Protein AF-A0A4R3L3I0-F1 (afdb_monomer_lite)

Secondary structure (DSSP, 8-state):
-EEEEESSSS-EEEEEEEEEETTEEEEEEEEEEEEEE--SS--SS---GGGG-SEEEEETTEEEEEEEETTGGGS-HHHHHHHHHHHHHPPPEE-SS--GGGHHHHHHHHHHHT-TTEEEEEETTTEEEEEEE-SS-EEEEESSSSEEEES-HHHHHHHHHHHHHHHHTT---GGGEEEEEEEETTEEEEEEEE--

pLDDT: mean 76.93, std 16.71, range [38.5, 97.12]

Radius of gyration: 16.79 Å; chains: 1; bounding box: 46×33×50 Å

Sequence (196 aa):
MAPFLVGGVANSMFVCQMRKEGTQLVGQKIISGSYILMNETPDYESYGFELAADVKEMSGFKAVAWASSQWLKNEPQVQRKKFLDSLIRQTPEKSVFELGEKQEAFQAYLFSQQKEGLTTAFRADERYFIGYSDENEFALLSYSKPLVIANGERATSILQTWYKEWLDSGKVGVESMIPLIQQNGETGVVRLTISK

Structure (mmCIF, N/CA/C/O backbone):
data_AF-A0A4R3L3I0-F1
#
_entry.id   AF-A0A4R3L3I0-F1
#
loop_
_atom_site.group_PDB
_atom_site.id
_atom_site.type_symbol
_atom_site.label_atom_id
_atom_site.label_alt_id
_atom_site.label_comp_id
_atom_site.label_asym_id
_atom_site.label_entity_id
_atom_site.label_seq_id
_atom_site.pdbx_PDB_ins_code
_atom_site.Cartn_x
_atom_site.Cartn_y
_atom_site.Cartn_z
_atom_site.occupancy
_atom_site.B_iso_or_equiv
_atom_site.auth_seq_id
_atom_site.auth_comp_id
_atom_site.auth_asym_id
_atom_site.auth_atom_id
_atom_site.pdbx_PDB_model_num
ATOM 1 N N . MET A 1 1 ? -1.152 9.096 23.974 1.00 47.25 1 MET A N 1
ATOM 2 C CA . MET A 1 1 ? -1.008 8.815 22.532 1.00 47.25 1 MET A CA 1
ATOM 3 C C . MET A 1 1 ? 0.134 7.839 22.413 1.00 47.25 1 MET A C 1
ATOM 5 O O . MET A 1 1 ? 1.158 8.083 23.036 1.00 47.25 1 MET A O 1
ATOM 9 N N . ALA A 1 2 ? -0.066 6.727 21.725 1.00 44.28 2 ALA A N 1
ATOM 10 C CA . ALA A 1 2 ? 0.977 5.736 21.503 1.00 44.28 2 ALA A CA 1
ATOM 11 C C . ALA A 1 2 ? 0.877 5.278 20.044 1.00 44.28 2 ALA A C 1
ATOM 13 O O . ALA A 1 2 ? -0.236 5.272 19.504 1.00 44.28 2 ALA A O 1
ATOM 14 N N . PRO A 1 3 ? 2.003 4.988 19.384 1.00 47.09 3 PRO A N 1
ATOM 15 C CA . PRO A 1 3 ? 1.975 4.493 18.024 1.00 47.09 3 PRO A CA 1
ATOM 16 C C . PRO A 1 3 ? 1.742 2.973 18.058 1.00 47.09 3 PRO A C 1
ATOM 18 O O . PRO A 1 3 ? 2.263 2.285 18.937 1.00 47.09 3 PRO A O 1
ATOM 21 N N . PHE A 1 4 ? 0.958 2.443 17.118 1.00 49.25 4 PHE A N 1
ATOM 22 C CA . PHE A 1 4 ? 0.689 1.003 17.028 1.00 49.25 4 PHE A CA 1
ATOM 23 C C . PHE A 1 4 ? 0.806 0.496 15.600 1.00 49.25 4 PHE A C 1
ATOM 25 O O . PHE A 1 4 ? 0.462 1.211 14.660 1.00 49.25 4 PHE A O 1
ATOM 32 N N . LEU A 1 5 ? 1.246 -0.754 15.464 1.00 51.53 5 LEU A N 1
ATOM 33 C CA . LEU A 1 5 ? 1.296 -1.467 14.197 1.00 51.53 5 LEU A CA 1
ATOM 34 C C . LEU A 1 5 ? -0.112 -1.646 13.626 1.00 51.53 5 LEU A C 1
ATOM 36 O O . LEU A 1 5 ? -0.960 -2.256 14.275 1.00 51.53 5 LEU A O 1
ATOM 40 N N . VAL A 1 6 ? -0.340 -1.168 12.403 1.00 51.06 6 VAL A N 1
ATOM 41 C CA . VAL A 1 6 ? -1.581 -1.401 11.666 1.00 51.06 6 VAL A CA 1
ATOM 42 C C . VAL A 1 6 ? -1.275 -2.217 10.413 1.00 51.06 6 VAL A C 1
ATOM 44 O O . VAL A 1 6 ? -0.832 -1.692 9.396 1.00 51.06 6 VAL A O 1
ATOM 47 N N . GLY A 1 7 ? -1.582 -3.512 10.479 1.00 48.56 7 GLY A N 1
ATOM 48 C CA . GLY A 1 7 ? -1.548 -4.411 9.323 1.00 48.56 7 GLY A CA 1
ATOM 49 C C . GLY A 1 7 ? -0.199 -5.092 9.071 1.00 48.56 7 GLY A C 1
ATOM 50 O O . GLY A 1 7 ? 0.859 -4.612 9.459 1.00 48.56 7 GLY A O 1
ATOM 51 N N . GLY A 1 8 ? -0.265 -6.260 8.423 1.00 47.25 8 GLY A N 1
ATOM 52 C CA . GLY A 1 8 ? 0.872 -7.164 8.202 1.00 47.25 8 GLY A CA 1
ATOM 53 C C . GLY A 1 8 ? 1.749 -6.848 6.984 1.00 47.25 8 GLY A C 1
ATOM 54 O O . GLY A 1 8 ? 2.623 -7.647 6.652 1.00 47.25 8 GLY A O 1
ATOM 55 N N . VAL A 1 9 ? 1.537 -5.717 6.310 1.00 47.09 9 VAL A N 1
ATOM 56 C CA . VAL A 1 9 ? 2.308 -5.282 5.135 1.00 47.09 9 VAL A CA 1
ATOM 57 C C . VAL A 1 9 ? 3.067 -4.021 5.513 1.00 47.09 9 VAL A C 1
ATOM 59 O O . VAL A 1 9 ? 2.403 -3.074 5.921 1.00 47.09 9 VAL A O 1
ATOM 62 N N . ALA A 1 10 ? 4.410 -4.045 5.433 1.00 46.78 10 ALA A N 1
ATOM 63 C CA . ALA A 1 10 ? 5.322 -3.143 6.154 1.00 46.78 10 ALA A CA 1
ATOM 64 C C . ALA A 1 10 ? 4.622 -2.082 6.996 1.00 46.78 10 ALA A C 1
ATOM 66 O O . ALA A 1 10 ? 4.337 -0.975 6.533 1.00 46.78 10 ALA A O 1
ATOM 67 N N . ASN A 1 11 ? 4.393 -2.466 8.253 1.00 51.91 11 ASN A N 1
ATOM 68 C CA . ASN A 1 11 ? 4.817 -1.666 9.383 1.00 51.91 11 ASN A CA 1
ATOM 69 C C . ASN A 1 11 ? 4.388 -0.206 9.269 1.00 51.91 11 ASN A C 1
ATOM 71 O O . ASN A 1 11 ? 5.177 0.696 9.468 1.00 51.91 11 ASN A O 1
ATOM 75 N N . SER A 1 12 ? 3.132 0.036 8.897 1.00 52.03 12 SER A N 1
ATOM 76 C CA . SER A 1 12 ? 2.542 1.369 8.899 1.00 52.03 12 SER A CA 1
ATOM 77 C C . SER A 1 12 ? 1.957 1.590 10.283 1.00 52.03 12 SER A C 1
ATOM 79 O O . SER A 1 12 ? 0.966 0.964 10.657 1.00 52.03 12 SER A O 1
ATOM 81 N N . MET A 1 13 ? 2.615 2.421 11.089 1.00 54.38 13 MET A N 1
ATOM 82 C CA . MET A 1 13 ? 2.130 2.777 12.413 1.00 54.38 13 MET A CA 1
ATOM 83 C C . MET A 1 13 ? 1.285 4.036 12.332 1.00 54.38 13 MET A C 1
ATOM 85 O O . MET A 1 13 ? 1.695 5.042 11.760 1.00 54.38 13 MET A O 1
ATOM 89 N N . PHE A 1 14 ? 0.107 3.972 12.936 1.00 61.69 14 PHE A N 1
ATOM 90 C CA . PHE A 1 14 ? -0.756 5.127 13.135 1.00 61.69 14 PHE A CA 1
ATOM 91 C C . PHE A 1 14 ? -0.640 5.571 14.590 1.00 61.69 14 PHE A C 1
ATOM 93 O O . PHE A 1 14 ? -0.592 4.731 15.497 1.00 61.69 14 PHE A O 1
ATOM 100 N N . VAL A 1 15 ? -0.648 6.881 14.845 1.00 62.56 15 VAL A N 1
ATOM 101 C CA . VAL A 1 15 ? -0.863 7.372 16.210 1.00 62.56 15 VAL A CA 1
ATOM 102 C C . VAL A 1 15 ? -2.358 7.402 16.479 1.00 62.56 15 VAL A C 1
ATOM 104 O O . VAL A 1 15 ? -3.125 8.104 15.816 1.00 62.56 15 VAL A O 1
ATOM 107 N N . CYS A 1 16 ? -2.776 6.663 17.502 1.00 62.94 16 CYS A N 1
ATOM 108 C CA . CYS A 1 16 ? -4.153 6.681 17.958 1.00 62.94 16 CYS A CA 1
ATOM 109 C C . CYS A 1 16 ? -4.314 7.301 19.346 1.00 62.94 16 CYS A C 1
ATOM 111 O O . CYS A 1 16 ? -3.436 7.264 20.221 1.00 62.94 16 CYS A O 1
ATOM 113 N N . GLN A 1 17 ? -5.498 7.869 19.553 1.00 66.81 17 GLN A N 1
ATOM 114 C CA . GLN A 1 17 ? -6.004 8.217 20.866 1.00 66.81 17 GLN A CA 1
ATOM 115 C C . GLN A 1 17 ? -6.821 7.041 21.401 1.00 66.81 17 GLN A C 1
ATOM 117 O O . GLN A 1 17 ? -7.757 6.578 20.751 1.00 66.81 17 GLN A O 1
ATOM 122 N N . MET A 1 18 ? -6.464 6.591 22.602 1.00 75.44 18 MET A N 1
ATOM 123 C CA . MET A 1 18 ? -7.179 5.560 23.350 1.00 75.44 18 MET A CA 1
ATOM 124 C C . MET A 1 18 ? -7.786 6.195 24.602 1.00 75.44 18 MET A C 1
ATOM 126 O O . MET A 1 18 ? -7.174 7.087 25.200 1.00 75.44 18 MET A O 1
ATOM 130 N N . ARG A 1 19 ? -8.956 5.715 25.020 1.00 79.50 19 ARG A N 1
ATOM 131 C CA . ARG A 1 19 ? -9.614 6.072 26.279 1.00 79.50 19 ARG A CA 1
ATOM 132 C C . ARG A 1 19 ? -9.633 4.854 27.198 1.00 79.50 19 ARG A C 1
ATOM 134 O O . ARG A 1 19 ? -9.907 3.745 26.753 1.00 79.50 19 ARG A O 1
ATOM 141 N N . LYS A 1 20 ? -9.342 5.055 28.483 1.00 79.81 20 LYS A N 1
ATOM 142 C CA . LYS A 1 20 ? -9.508 4.013 29.502 1.00 79.81 20 LYS A CA 1
ATOM 143 C C . LYS A 1 20 ? -10.946 4.038 30.017 1.00 79.81 20 LYS A C 1
ATOM 145 O O . LYS A 1 20 ? -11.391 5.067 30.520 1.00 79.81 20 LYS A O 1
ATOM 150 N N . GLU A 1 21 ? -11.642 2.914 29.910 1.00 83.38 21 GLU A N 1
ATOM 151 C CA . GLU A 1 21 ? -12.995 2.701 30.426 1.00 83.38 21 GLU A CA 1
ATOM 152 C C . GLU A 1 21 ? -12.955 1.541 31.422 1.00 83.38 21 GLU A C 1
ATOM 154 O O . GLU A 1 21 ? -12.843 0.372 31.056 1.00 83.38 21 GLU A O 1
ATOM 159 N N . GLY A 1 22 ? -12.950 1.874 32.716 1.00 84.31 22 GLY A N 1
ATOM 160 C CA . GLY A 1 22 ? -12.723 0.890 33.774 1.00 84.31 22 GLY A CA 1
ATOM 161 C C . GLY A 1 22 ? -11.351 0.218 33.637 1.00 84.31 22 GLY A C 1
ATOM 162 O O . GLY A 1 22 ? -10.312 0.877 33.733 1.00 84.31 22 GLY A O 1
ATOM 163 N N . THR A 1 23 ? -11.346 -1.099 33.428 1.00 77.38 23 THR A N 1
ATOM 164 C CA . THR A 1 23 ? -10.134 -1.909 33.213 1.00 77.38 23 THR A CA 1
ATOM 165 C C . THR A 1 23 ? -9.759 -2.071 31.739 1.00 77.38 23 THR A C 1
ATOM 167 O O . THR A 1 23 ? -8.702 -2.626 31.449 1.00 77.38 23 THR A O 1
ATOM 170 N N . GLN A 1 24 ? -10.581 -1.579 30.809 1.00 73.88 24 GLN A N 1
ATOM 171 C CA . GLN A 1 24 ? -10.380 -1.752 29.372 1.00 73.88 24 GLN A CA 1
ATOM 172 C C . GLN A 1 24 ? -9.820 -0.483 28.721 1.00 73.88 24 GLN A C 1
ATOM 174 O O . GLN A 1 24 ? -10.081 0.641 29.158 1.00 73.88 24 GLN A O 1
ATOM 179 N N . LEU A 1 25 ? -9.039 -0.666 27.657 1.00 70.25 25 LEU A N 1
ATOM 180 C CA . LEU A 1 25 ? -8.647 0.403 26.742 1.00 70.25 25 LEU A CA 1
ATOM 181 C C . LEU A 1 25 ? -9.525 0.316 25.494 1.00 70.25 25 LEU A C 1
ATOM 183 O O . LEU A 1 25 ? -9.611 -0.737 24.869 1.00 70.25 25 LEU A O 1
ATOM 187 N N . VAL A 1 26 ? -10.144 1.431 25.125 1.00 76.56 26 VAL A N 1
ATOM 188 C CA . VAL A 1 26 ? -11.017 1.553 23.955 1.00 76.56 26 VAL A CA 1
ATOM 189 C C . VAL A 1 26 ? -10.394 2.561 22.995 1.00 76.56 26 VAL A C 1
ATOM 191 O O . VAL A 1 26 ? -9.906 3.613 23.419 1.00 76.56 26 VAL A O 1
ATOM 194 N N . GLY A 1 27 ? -10.367 2.247 21.702 1.00 70.56 27 GLY A N 1
ATOM 195 C CA . GLY A 1 27 ? -9.895 3.191 20.696 1.00 70.56 27 GLY A CA 1
ATOM 196 C C . GLY A 1 27 ? -10.896 4.315 20.470 1.00 70.56 27 GLY A C 1
ATOM 197 O O . GLY A 1 27 ? -12.093 4.074 20.357 1.00 70.56 27 GLY A O 1
ATOM 198 N N . GLN A 1 28 ? -10.400 5.550 20.418 1.00 74.06 28 GLN A N 1
ATOM 199 C CA . GLN A 1 28 ? -11.235 6.739 20.261 1.00 74.06 28 GLN A CA 1
ATOM 200 C C . GLN A 1 28 ? -11.134 7.320 18.851 1.00 74.06 28 GLN A C 1
ATOM 202 O O . GLN A 1 28 ? -12.155 7.585 18.229 1.00 74.06 28 GLN A O 1
ATOM 207 N N . LYS A 1 29 ? -9.912 7.557 18.362 1.00 68.88 29 LYS A N 1
ATOM 208 C CA . LYS A 1 29 ? -9.674 8.090 17.013 1.00 68.88 29 LYS A CA 1
ATOM 209 C C . LYS A 1 29 ? -8.239 7.866 16.557 1.00 68.88 29 LYS A C 1
ATOM 211 O O . LYS A 1 29 ? -7.338 7.688 17.383 1.00 68.88 29 LYS A O 1
ATOM 216 N N . ILE A 1 30 ? -8.031 7.966 15.252 1.00 66.50 30 ILE A N 1
ATOM 217 C CA . ILE A 1 30 ? -6.718 8.100 14.621 1.00 66.50 30 ILE A CA 1
ATOM 218 C C . ILE A 1 30 ? -6.362 9.588 14.495 1.00 66.50 30 ILE A C 1
ATOM 220 O O . ILE A 1 30 ? -7.239 10.429 14.290 1.00 66.50 30 ILE A O 1
ATOM 224 N N . ILE A 1 31 ? -5.081 9.933 14.629 1.00 61.28 31 ILE A N 1
ATOM 225 C CA . ILE A 1 31 ? -4.583 11.279 14.322 1.00 61.28 31 ILE A CA 1
ATOM 226 C C . ILE A 1 31 ? -4.149 11.320 12.845 1.00 61.28 31 ILE A C 1
ATOM 228 O O . ILE A 1 31 ? -3.284 10.552 12.430 1.00 61.28 31 ILE A O 1
ATOM 232 N N . SER A 1 32 ? -4.734 12.209 12.038 1.00 53.91 32 SER A N 1
ATOM 233 C CA . SER A 1 32 ? -4.339 12.383 10.625 1.00 53.91 32 SER A CA 1
ATOM 234 C C . SER A 1 32 ? -2.866 12.779 10.493 1.00 53.91 32 SER A C 1
ATOM 236 O O . SER A 1 32 ? -2.317 13.425 11.388 1.00 53.91 32 SER A O 1
ATOM 238 N N . GLY A 1 33 ? -2.213 12.385 9.398 1.00 49.28 33 GLY A N 1
ATOM 239 C CA . GLY A 1 33 ? -0.798 12.687 9.155 1.00 49.28 33 GLY A CA 1
ATOM 240 C C . GLY A 1 33 ? 0.203 11.999 10.096 1.00 49.28 33 GLY A C 1
ATOM 241 O O . GLY A 1 33 ? 1.403 12.213 9.961 1.00 49.28 33 GLY A O 1
ATOM 242 N N . SER A 1 34 ? -0.250 11.155 11.028 1.00 43.75 34 SER A N 1
ATOM 243 C CA . SER A 1 34 ? 0.611 10.459 11.997 1.00 43.75 34 SER A CA 1
ATOM 244 C C . SER A 1 34 ? 0.956 9.027 11.571 1.00 43.75 34 SER A C 1
ATOM 246 O O . SER A 1 34 ? 1.031 8.107 12.385 1.00 43.75 34 SER A O 1
ATOM 248 N N . TYR A 1 35 ? 1.157 8.864 10.264 1.00 49.75 35 TYR A N 1
ATOM 249 C CA . TYR A 1 35 ? 1.661 7.646 9.654 1.00 49.75 35 TYR A CA 1
ATOM 250 C C . TYR A 1 35 ? 3.172 7.657 9.786 1.00 49.75 35 TYR A C 1
ATOM 252 O O . TYR A 1 35 ? 3.853 8.453 9.138 1.00 49.75 35 TYR A O 1
ATOM 260 N N . ILE A 1 36 ? 3.704 6.782 10.623 1.00 47.16 36 ILE A N 1
ATOM 261 C CA . ILE A 1 36 ? 5.133 6.510 10.621 1.00 47.16 36 ILE A CA 1
ATOM 262 C C . ILE A 1 36 ? 5.271 5.065 10.200 1.00 47.16 36 ILE A C 1
ATOM 264 O O . ILE A 1 36 ? 4.781 4.167 10.875 1.00 47.16 36 ILE A O 1
ATOM 268 N N . LEU A 1 37 ? 5.910 4.832 9.061 1.00 48.50 37 LEU A N 1
ATOM 269 C CA . LEU A 1 37 ? 6.359 3.489 8.743 1.00 48.50 37 LEU A CA 1
ATOM 270 C C . LEU A 1 37 ? 7.376 3.115 9.840 1.00 48.50 37 LEU A C 1
ATOM 272 O O . LEU A 1 37 ? 8.381 3.805 9.985 1.00 48.50 37 LEU A O 1
ATOM 276 N N . MET A 1 38 ? 7.074 2.139 10.693 1.00 41.72 38 MET A N 1
ATOM 277 C CA . MET A 1 38 ? 7.894 1.684 11.817 1.00 41.72 38 MET A CA 1
ATOM 278 C C . MET A 1 38 ? 7.599 0.230 12.191 1.00 41.72 38 MET A C 1
ATOM 280 O O . MET A 1 38 ? 6.469 -0.245 12.104 1.00 41.72 38 MET A O 1
ATOM 284 N N . ASN A 1 39 ? 8.651 -0.440 12.651 1.00 40.72 39 ASN A N 1
ATOM 285 C CA . ASN A 1 39 ? 8.753 -1.885 12.825 1.00 40.72 39 ASN A CA 1
ATOM 286 C C . ASN A 1 39 ? 7.895 -2.451 13.981 1.00 40.72 39 ASN A C 1
ATOM 288 O O . ASN A 1 39 ? 7.544 -1.719 14.902 1.00 40.72 39 ASN A O 1
ATOM 292 N N . GLU A 1 40 ? 7.611 -3.768 13.975 1.00 40.34 40 GLU A N 1
ATOM 293 C CA . GLU A 1 40 ? 6.912 -4.470 15.083 1.00 40.34 40 GLU A CA 1
ATOM 294 C C . GLU A 1 40 ? 7.671 -4.372 16.422 1.00 40.34 40 GLU A C 1
ATOM 296 O O . GLU A 1 40 ? 7.060 -4.333 17.490 1.00 40.34 40 GLU A O 1
ATOM 301 N N . THR A 1 41 ? 9.003 -4.270 16.354 1.00 38.50 41 THR A N 1
ATOM 302 C CA . THR A 1 41 ? 9.888 -3.993 17.490 1.00 38.50 41 THR A CA 1
ATOM 303 C C . THR A 1 41 ? 10.482 -2.596 17.310 1.00 38.50 41 THR A C 1
ATOM 305 O O . THR A 1 41 ? 11.105 -2.357 16.273 1.00 38.50 41 THR A O 1
ATOM 308 N N . PRO A 1 42 ? 10.341 -1.673 18.279 1.00 40.56 42 PRO A N 1
ATOM 309 C CA . PRO A 1 42 ? 11.000 -0.375 18.213 1.00 40.56 42 PRO A CA 1
ATOM 310 C C . PRO A 1 42 ? 12.520 -0.573 18.209 1.00 40.56 42 PRO A C 1
ATOM 312 O O . PRO A 1 42 ? 13.108 -0.934 19.227 1.00 40.56 42 PRO A O 1
ATOM 315 N N . ASP A 1 43 ? 13.147 -0.366 17.057 1.00 43.12 43 ASP A N 1
ATOM 316 C CA . ASP A 1 43 ? 14.598 -0.290 16.942 1.00 43.12 43 ASP A CA 1
ATOM 317 C C . ASP A 1 43 ? 14.997 1.183 17.068 1.00 43.12 43 ASP A C 1
ATOM 319 O O . ASP A 1 43 ? 14.803 1.979 16.151 1.00 43.12 43 ASP A O 1
ATOM 323 N N . TYR A 1 44 ? 15.485 1.555 18.252 1.00 43.88 44 TYR A N 1
ATOM 324 C CA . TYR A 1 44 ? 15.924 2.919 18.554 1.00 43.88 44 TYR A CA 1
ATOM 325 C C . TYR A 1 44 ? 17.342 3.218 18.042 1.00 43.88 44 TYR A C 1
ATOM 327 O O . TYR A 1 44 ? 17.772 4.370 18.101 1.00 43.88 44 TYR A O 1
ATOM 335 N N . GLU A 1 45 ? 18.072 2.207 17.563 1.00 40.41 45 GLU A N 1
ATOM 336 C CA . GLU A 1 45 ? 19.449 2.348 17.077 1.00 40.41 45 GLU A CA 1
ATOM 337 C C . GLU A 1 45 ? 19.497 2.550 15.555 1.00 40.41 45 GLU A C 1
ATOM 339 O O . GLU A 1 45 ? 20.440 3.153 15.034 1.00 40.41 45 GLU A O 1
ATOM 344 N N . SER A 1 46 ? 18.442 2.134 14.847 1.00 44.91 46 SER A N 1
ATOM 345 C CA . SER A 1 46 ? 18.370 2.171 13.388 1.00 44.91 46 SER A CA 1
ATOM 346 C C . SER A 1 46 ? 17.336 3.165 12.844 1.00 44.91 46 SER A C 1
ATOM 348 O O . SER A 1 46 ? 16.127 2.984 12.959 1.00 44.91 46 SER A O 1
ATOM 350 N N . TYR A 1 47 ? 17.803 4.207 12.158 1.00 45.47 47 TYR A N 1
ATOM 351 C CA . TYR A 1 47 ? 16.977 5.310 11.645 1.00 45.47 47 TYR A CA 1
ATOM 352 C C . TYR A 1 47 ? 16.219 5.011 10.329 1.00 45.47 47 TYR A C 1
ATOM 354 O O . TYR A 1 47 ? 16.275 5.827 9.407 1.00 45.47 47 TYR A O 1
ATOM 362 N N . GLY A 1 48 ? 15.485 3.894 10.207 1.00 52.84 48 GLY A N 1
ATOM 363 C CA . GLY A 1 48 ? 14.721 3.664 8.972 1.00 52.84 48 GLY A CA 1
ATOM 364 C C . GLY A 1 48 ? 13.817 2.428 8.877 1.00 52.84 48 GLY A C 1
ATOM 365 O O . GLY A 1 48 ? 14.239 1.295 9.110 1.00 52.84 48 GLY A O 1
ATOM 366 N N . PHE A 1 49 ? 12.570 2.646 8.446 1.00 53.50 49 PHE A N 1
ATOM 367 C CA . PHE A 1 49 ? 11.567 1.618 8.107 1.00 53.50 49 PHE A CA 1
ATOM 368 C C . PHE A 1 49 ? 11.999 0.681 6.976 1.00 53.50 49 PHE A C 1
ATOM 370 O O . PHE A 1 49 ? 11.488 -0.432 6.861 1.00 53.50 49 PHE A O 1
ATOM 377 N N . GLU A 1 50 ? 12.964 1.096 6.156 1.00 58.78 50 GLU A N 1
ATOM 378 C CA . GLU A 1 50 ? 13.557 0.277 5.104 1.00 58.78 50 GLU A CA 1
ATOM 379 C C . GLU A 1 50 ? 14.197 -1.014 5.629 1.00 58.78 50 GLU A C 1
ATOM 381 O O . GLU A 1 50 ? 14.419 -1.947 4.859 1.00 58.78 50 GLU A O 1
ATOM 386 N N . LEU A 1 51 ? 14.519 -1.105 6.925 1.00 56.50 51 LEU A N 1
ATOM 387 C CA . LEU A 1 51 ? 15.182 -2.284 7.469 1.00 56.50 51 LEU A CA 1
ATOM 388 C C . LEU A 1 51 ? 14.285 -3.515 7.520 1.00 56.50 51 LEU A C 1
ATOM 390 O O . LEU A 1 51 ? 14.788 -4.610 7.261 1.00 56.50 51 LEU A O 1
ATOM 394 N N . ALA A 1 52 ? 12.993 -3.316 7.775 1.00 63.50 52 ALA A N 1
ATOM 395 C CA . ALA A 1 52 ? 11.982 -4.366 7.845 1.0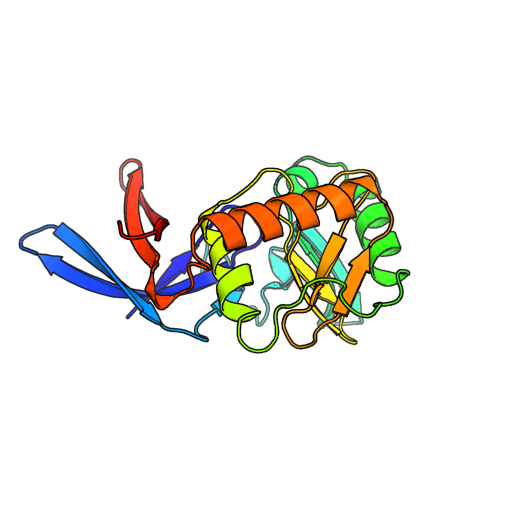0 63.50 52 ALA A CA 1
ATOM 396 C C . ALA A 1 52 ? 11.239 -4.576 6.517 1.00 63.50 52 ALA A C 1
ATOM 398 O O . ALA A 1 52 ? 10.269 -5.330 6.480 1.00 63.50 52 ALA A O 1
ATOM 399 N N . ALA A 1 53 ? 11.664 -3.905 5.441 1.00 74.62 53 ALA A N 1
ATOM 400 C CA . ALA A 1 53 ? 11.060 -4.114 4.140 1.00 74.62 53 ALA A CA 1
ATOM 401 C C . ALA A 1 53 ? 11.323 -5.538 3.635 1.00 74.62 53 ALA A C 1
ATOM 403 O O . ALA A 1 53 ? 12.442 -6.049 3.749 1.00 74.62 53 ALA A O 1
ATOM 404 N N . ASP A 1 54 ? 10.310 -6.152 3.021 1.00 84.12 54 ASP A N 1
ATOM 405 C CA . ASP A 1 54 ? 10.419 -7.522 2.502 1.00 84.12 54 ASP A CA 1
ATOM 406 C C . ASP A 1 54 ? 11.460 -7.626 1.374 1.00 84.12 54 ASP A C 1
ATOM 408 O O . ASP A 1 54 ? 12.050 -8.693 1.157 1.00 84.12 54 ASP A O 1
ATOM 412 N N . VAL A 1 55 ? 11.713 -6.503 0.687 1.00 87.25 55 VAL A N 1
ATOM 413 C CA . VAL A 1 55 ? 12.815 -6.308 -0.258 1.00 87.25 55 VAL A CA 1
ATOM 414 C C . VAL A 1 55 ? 13.274 -4.850 -0.314 1.00 87.25 55 VAL A C 1
ATOM 416 O O . VAL A 1 55 ? 12.460 -3.932 -0.223 1.00 87.25 55 VAL A O 1
ATOM 419 N N . LYS A 1 56 ? 14.583 -4.626 -0.485 1.00 89.19 56 LYS A N 1
ATOM 420 C CA . LYS A 1 56 ? 15.200 -3.291 -0.527 1.00 89.19 56 LYS A CA 1
ATOM 421 C C . LYS A 1 56 ? 16.463 -3.241 -1.383 1.00 89.19 56 LYS A C 1
ATOM 423 O O . LYS A 1 56 ? 17.178 -4.235 -1.486 1.00 89.19 56 LYS A O 1
ATOM 428 N N . GLU A 1 57 ? 16.742 -2.059 -1.921 1.00 88.38 57 GLU A N 1
ATOM 429 C CA . GLU A 1 57 ? 17.966 -1.692 -2.633 1.00 88.38 57 GLU A CA 1
ATOM 430 C C . GLU A 1 57 ? 18.633 -0.534 -1.881 1.00 88.38 57 GLU A C 1
ATOM 432 O O . GLU A 1 57 ? 17.986 0.470 -1.558 1.00 88.38 57 GLU A O 1
ATOM 437 N N . MET A 1 58 ? 19.928 -0.674 -1.592 1.00 85.06 58 MET A N 1
ATOM 438 C CA . MET A 1 58 ? 20.702 0.277 -0.790 1.00 85.06 58 MET A CA 1
ATOM 439 C C . MET A 1 58 ? 21.732 1.008 -1.657 1.00 85.06 58 MET A C 1
ATOM 441 O O . MET A 1 58 ? 22.446 0.383 -2.434 1.00 85.06 58 MET A O 1
ATOM 445 N N . SER A 1 59 ? 21.883 2.318 -1.457 1.00 81.25 59 SER A N 1
ATOM 446 C CA . SER A 1 59 ? 23.019 3.105 -1.950 1.00 81.25 59 SER A CA 1
ATOM 447 C C . SER A 1 59 ? 23.813 3.628 -0.756 1.00 81.25 59 SER A C 1
ATOM 449 O O . SER A 1 59 ? 23.433 4.612 -0.113 1.00 81.25 59 SER A O 1
ATOM 451 N N . GLY A 1 60 ? 24.915 2.949 -0.430 1.00 83.00 60 GLY A N 1
ATOM 452 C CA . GLY A 1 60 ? 25.633 3.167 0.826 1.00 83.00 60 GLY A CA 1
ATOM 453 C C . GLY A 1 60 ? 24.756 2.784 2.021 1.00 83.00 60 GLY A C 1
ATOM 454 O O . GLY A 1 60 ? 24.245 1.671 2.083 1.00 83.00 60 GLY A O 1
ATOM 455 N N . PHE A 1 61 ? 24.548 3.719 2.950 1.00 73.00 61 PHE A N 1
ATOM 456 C CA . PHE A 1 61 ? 23.741 3.504 4.161 1.00 73.00 61 PHE A CA 1
ATOM 457 C C . PHE A 1 61 ? 22.259 3.876 4.010 1.00 73.00 61 PHE A C 1
ATOM 459 O O . PHE A 1 61 ? 21.532 3.862 4.996 1.00 73.00 61 PHE A O 1
ATOM 466 N N . LYS A 1 62 ? 21.800 4.248 2.808 1.00 71.75 62 LYS A N 1
ATOM 467 C CA . LYS A 1 62 ? 20.419 4.699 2.575 1.00 71.75 62 LYS A CA 1
ATOM 468 C C . LYS A 1 62 ? 19.691 3.763 1.623 1.00 71.75 62 LYS A C 1
ATOM 470 O O . LYS A 1 62 ? 20.246 3.408 0.582 1.00 71.75 62 LYS A O 1
ATOM 475 N N . ALA A 1 63 ? 18.444 3.422 1.934 1.00 77.31 63 ALA A N 1
ATOM 476 C CA . ALA A 1 63 ? 17.584 2.749 0.969 1.00 77.31 63 ALA A CA 1
ATOM 477 C C . ALA A 1 63 ? 17.192 3.710 -0.158 1.00 77.31 63 ALA A C 1
ATOM 479 O O . ALA A 1 63 ? 16.718 4.821 0.087 1.00 77.31 63 ALA A O 1
ATOM 480 N N . VAL A 1 64 ? 17.390 3.274 -1.401 1.00 85.88 64 VAL A N 1
ATOM 481 C CA . VAL A 1 64 ? 16.963 4.011 -2.603 1.00 85.88 64 VAL A CA 1
ATOM 482 C C . VAL A 1 64 ? 15.638 3.496 -3.146 1.00 85.88 64 VAL A C 1
ATOM 484 O O . VAL A 1 64 ? 14.901 4.256 -3.772 1.00 85.88 64 VAL A O 1
ATOM 487 N N . ALA A 1 65 ? 15.313 2.238 -2.855 1.00 89.12 65 ALA A N 1
ATOM 488 C CA . ALA A 1 65 ? 14.010 1.655 -3.102 1.00 89.12 65 ALA A CA 1
ATOM 489 C C . ALA A 1 65 ? 13.736 0.529 -2.105 1.00 89.12 65 ALA A C 1
ATOM 491 O O . ALA A 1 65 ? 14.658 -0.162 -1.670 1.00 89.12 65 ALA A O 1
ATOM 492 N N . TRP A 1 66 ? 12.471 0.323 -1.762 1.00 90.81 66 TRP A N 1
ATOM 493 C CA . TRP A 1 66 ? 12.031 -0.858 -1.024 1.00 90.81 66 TRP A CA 1
ATOM 494 C C . TRP A 1 66 ? 10.560 -1.147 -1.291 1.00 90.81 66 TRP A C 1
ATOM 496 O O . TRP A 1 66 ? 9.819 -0.275 -1.743 1.00 90.81 66 TRP A O 1
ATOM 506 N N . ALA A 1 67 ? 10.139 -2.375 -1.012 1.00 89.69 67 ALA A N 1
ATOM 507 C CA . ALA A 1 67 ? 8.746 -2.781 -1.085 1.00 89.69 67 ALA A CA 1
ATOM 508 C C . ALA A 1 67 ? 8.420 -3.838 -0.039 1.00 89.69 67 ALA A C 1
ATOM 510 O O . ALA A 1 67 ? 9.299 -4.569 0.421 1.00 89.69 67 ALA A O 1
ATOM 511 N N . SER A 1 68 ? 7.149 -3.893 0.344 1.00 87.25 68 SER A N 1
ATOM 512 C CA . SER A 1 68 ? 6.632 -4.869 1.292 1.00 87.25 68 SER A CA 1
ATOM 513 C C . SER A 1 68 ? 5.213 -5.279 0.948 1.00 87.25 68 SER A C 1
ATOM 515 O O . SER A 1 68 ? 4.389 -4.446 0.573 1.00 87.25 68 SER A O 1
ATOM 517 N N . SER A 1 69 ? 4.941 -6.570 1.090 1.00 87.25 69 SER A N 1
ATOM 518 C CA . SER A 1 69 ? 3.646 -7.205 0.873 1.00 87.25 69 SER A CA 1
ATOM 519 C C . SER A 1 69 ? 3.638 -8.583 1.520 1.00 87.25 69 SER A C 1
ATOM 521 O O . SER A 1 69 ? 4.673 -9.236 1.649 1.00 87.25 69 SER A O 1
ATOM 523 N N . GLN A 1 70 ? 2.453 -9.074 1.874 1.00 85.19 70 GLN A N 1
ATOM 524 C CA . GLN A 1 70 ? 2.317 -10.398 2.468 1.00 85.19 70 GLN A CA 1
ATOM 525 C C . GLN A 1 70 ? 2.838 -11.507 1.539 1.00 85.19 70 GLN A C 1
ATOM 527 O O . GLN A 1 70 ? 3.407 -12.479 2.029 1.00 85.19 70 GLN A O 1
ATOM 532 N N . TRP A 1 71 ? 2.686 -11.363 0.218 1.00 88.25 71 TRP A N 1
ATOM 533 C CA . TRP A 1 71 ? 3.211 -12.346 -0.733 1.00 88.25 71 TRP A CA 1
ATOM 534 C C . TRP A 1 71 ? 4.743 -12.269 -0.834 1.00 88.25 71 TRP A C 1
ATOM 536 O O . TRP A 1 71 ? 5.401 -13.303 -0.784 1.00 88.25 71 TRP A O 1
ATOM 546 N N . LEU A 1 72 ? 5.334 -11.062 -0.831 1.00 88.88 72 LEU A N 1
ATOM 547 C CA . LEU A 1 72 ? 6.792 -10.872 -0.880 1.00 88.88 72 LEU A CA 1
ATOM 548 C C . LEU A 1 72 ? 7.517 -11.604 0.258 1.00 88.88 72 LEU A C 1
ATOM 550 O O . LEU A 1 72 ? 8.608 -12.128 0.042 1.00 88.88 72 LEU A O 1
ATOM 554 N N . LYS A 1 73 ? 6.909 -11.698 1.449 1.00 84.88 73 LYS A N 1
ATOM 555 C CA . LYS A 1 73 ? 7.454 -12.443 2.602 1.00 84.88 73 LYS A CA 1
ATOM 556 C C . LYS A 1 73 ? 7.712 -13.917 2.315 1.00 84.88 73 LYS A C 1
ATOM 558 O O . LYS A 1 73 ? 8.656 -14.479 2.874 1.00 84.88 73 LYS A O 1
ATOM 563 N N . ASN A 1 74 ? 6.898 -14.519 1.456 1.00 85.88 74 ASN A N 1
ATOM 564 C CA . ASN A 1 74 ? 6.926 -15.949 1.165 1.00 85.88 74 ASN A CA 1
ATOM 565 C C . ASN A 1 74 ? 7.769 -16.284 -0.072 1.00 85.88 74 ASN A C 1
ATOM 567 O O . ASN A 1 74 ? 8.087 -17.449 -0.297 1.00 85.88 74 ASN A O 1
ATOM 571 N N . GLU A 1 75 ? 8.184 -15.276 -0.839 1.00 90.50 75 GLU A N 1
ATOM 572 C CA . GLU A 1 75 ? 8.904 -15.485 -2.091 1.00 90.50 75 GLU A CA 1
ATOM 573 C C . GLU A 1 75 ? 10.417 -15.672 -1.909 1.00 90.50 75 GLU A C 1
ATOM 575 O O . GLU A 1 75 ? 11.011 -15.097 -0.988 1.00 90.50 75 GLU A O 1
ATOM 580 N N . PRO A 1 76 ? 11.102 -16.396 -2.813 1.00 93.12 76 PRO A N 1
ATOM 581 C CA . PRO A 1 76 ? 12.561 -16.438 -2.855 1.00 93.12 76 PRO A CA 1
ATOM 582 C C . PRO A 1 76 ? 13.178 -15.057 -3.123 1.00 93.12 76 PRO A C 1
ATOM 584 O O . PRO A 1 76 ? 12.632 -14.248 -3.874 1.00 93.12 76 PRO A O 1
ATOM 587 N N . GLN A 1 77 ? 14.387 -14.810 -2.603 1.00 90.25 77 GLN A N 1
ATOM 588 C CA . GLN A 1 77 ? 15.100 -13.530 -2.767 1.00 90.25 77 GLN A CA 1
ATOM 589 C C . GLN A 1 77 ? 15.222 -13.084 -4.236 1.00 90.25 77 GLN A C 1
ATOM 591 O O . GLN A 1 77 ? 15.108 -11.897 -4.535 1.00 90.25 77 GLN A O 1
ATOM 596 N N . VAL A 1 78 ? 15.421 -14.030 -5.160 1.00 93.50 78 VAL A N 1
ATOM 597 C CA . VAL A 1 78 ? 15.499 -13.750 -6.602 1.00 93.50 78 VAL A CA 1
ATOM 598 C C . VAL A 1 78 ? 14.195 -13.142 -7.123 1.00 93.50 78 VAL A C 1
ATOM 600 O O . VAL A 1 78 ? 14.240 -12.177 -7.882 1.00 93.50 78 VAL A O 1
ATOM 603 N N . GLN A 1 79 ? 13.043 -13.670 -6.705 1.00 92.69 79 GLN A N 1
ATOM 604 C CA . GLN A 1 79 ? 11.737 -13.175 -7.138 1.00 92.69 79 GLN A CA 1
ATOM 605 C C . GLN A 1 79 ? 11.443 -11.802 -6.532 1.00 92.69 79 GLN A C 1
ATOM 607 O O . GLN A 1 79 ? 11.061 -10.878 -7.249 1.00 92.69 79 GLN A O 1
ATOM 612 N N . ARG A 1 80 ? 11.743 -11.622 -5.241 1.00 92.56 80 ARG A N 1
ATOM 613 C CA . ARG A 1 80 ? 11.634 -10.316 -4.578 1.00 92.56 80 ARG A CA 1
ATOM 614 C C . ARG A 1 80 ? 12.476 -9.246 -5.276 1.00 92.56 80 ARG A C 1
ATOM 616 O O . ARG A 1 80 ? 12.014 -8.128 -5.484 1.00 92.56 80 ARG A O 1
ATOM 623 N N . LYS A 1 81 ? 13.709 -9.587 -5.667 1.00 93.81 81 LYS A N 1
ATOM 624 C CA . LYS A 1 81 ? 14.596 -8.659 -6.378 1.00 93.81 81 LYS A CA 1
ATOM 625 C C . LYS A 1 81 ? 14.066 -8.311 -7.768 1.00 93.81 81 LYS A C 1
ATOM 627 O O . LYS A 1 81 ? 14.067 -7.141 -8.119 1.00 93.81 81 LYS A O 1
ATOM 632 N N . LYS A 1 82 ? 13.548 -9.286 -8.525 1.00 95.12 82 LYS A N 1
ATOM 633 C CA . LYS A 1 82 ? 12.894 -9.018 -9.821 1.00 95.12 82 LYS A CA 1
ATOM 634 C C . LYS A 1 82 ? 11.729 -8.042 -9.683 1.00 95.12 82 LYS A C 1
ATOM 636 O O . LYS A 1 82 ? 11.598 -7.141 -10.509 1.00 95.12 82 LYS A O 1
ATOM 641 N N . PHE A 1 83 ? 10.914 -8.203 -8.640 1.00 95.69 83 PHE A N 1
ATOM 642 C CA . PHE A 1 83 ? 9.845 -7.261 -8.328 1.00 95.69 83 PHE A CA 1
ATOM 643 C C . PHE A 1 83 ? 10.399 -5.849 -8.103 1.00 95.69 83 PHE A C 1
ATOM 645 O O . PHE A 1 83 ? 9.954 -4.903 -8.752 1.00 95.69 83 PHE A O 1
ATOM 652 N N . LEU A 1 84 ? 11.407 -5.709 -7.235 1.00 94.44 84 LEU A N 1
ATOM 653 C CA . LEU A 1 84 ? 12.002 -4.408 -6.931 1.00 94.44 84 LEU A CA 1
ATOM 654 C C . LEU A 1 84 ? 12.667 -3.769 -8.164 1.00 94.44 84 LEU A C 1
ATOM 656 O O . LEU A 1 84 ? 12.499 -2.577 -8.403 1.00 94.44 84 LEU A O 1
ATOM 660 N N . ASP A 1 85 ? 13.355 -4.557 -8.990 1.00 95.50 85 ASP A N 1
ATOM 661 C CA . ASP A 1 85 ? 13.952 -4.093 -10.245 1.00 95.50 85 ASP A CA 1
ATOM 662 C C . ASP A 1 85 ? 12.878 -3.594 -11.225 1.00 95.50 85 ASP A C 1
ATOM 664 O O . ASP A 1 85 ? 13.068 -2.571 -11.886 1.00 95.50 85 ASP A O 1
ATOM 668 N N . SER A 1 86 ? 11.737 -4.289 -11.312 1.00 95.50 86 SER A N 1
ATOM 669 C CA . SER A 1 86 ? 10.585 -3.846 -12.106 1.00 95.50 86 SER A CA 1
ATOM 670 C C . SER A 1 86 ? 10.027 -2.527 -11.565 1.00 95.50 86 SER A C 1
ATOM 672 O O . SER A 1 86 ? 9.871 -1.573 -12.326 1.00 95.50 86 SER A O 1
ATOM 674 N N . LEU A 1 87 ? 9.824 -2.427 -10.246 1.00 94.44 87 LEU A N 1
ATOM 675 C CA . LEU A 1 87 ? 9.364 -1.216 -9.561 1.00 94.44 87 LEU A CA 1
ATOM 676 C C . LEU A 1 87 ? 10.246 0.002 -9.866 1.00 94.44 87 LEU A C 1
ATOM 678 O O . LEU A 1 87 ? 9.728 1.086 -10.137 1.00 94.44 87 LEU A O 1
ATOM 682 N N . ILE A 1 88 ? 11.570 -0.171 -9.825 1.00 93.81 88 ILE A N 1
ATOM 683 C CA . ILE A 1 88 ? 12.551 0.891 -10.088 1.00 93.81 88 ILE A CA 1
ATOM 684 C C . ILE A 1 88 ? 12.494 1.347 -11.553 1.00 93.81 88 ILE A C 1
ATOM 686 O O . ILE A 1 88 ? 12.639 2.536 -11.828 1.00 93.81 88 ILE A O 1
ATOM 690 N N . ARG A 1 89 ? 12.275 0.423 -12.497 1.00 94.19 89 ARG A N 1
ATOM 691 C CA . ARG A 1 89 ? 12.258 0.720 -13.941 1.00 94.19 89 ARG A CA 1
ATOM 692 C C . ARG A 1 89 ? 10.980 1.397 -14.422 1.00 94.19 89 ARG A C 1
ATOM 694 O O . ARG A 1 89 ? 11.014 2.030 -15.475 1.00 94.19 89 ARG A O 1
ATOM 701 N N . GLN A 1 90 ? 9.867 1.255 -13.702 1.00 94.56 90 GLN A N 1
ATOM 702 C CA . GLN A 1 90 ? 8.617 1.881 -14.129 1.00 94.56 90 GLN A CA 1
ATOM 703 C C . GLN A 1 90 ? 8.697 3.400 -14.042 1.00 94.56 90 GLN A C 1
ATOM 705 O O . GLN A 1 90 ? 9.247 3.963 -13.095 1.00 94.56 90 GLN A O 1
ATOM 710 N N . THR A 1 91 ? 8.119 4.076 -15.026 1.00 92.38 91 THR A N 1
ATOM 711 C CA . THR A 1 91 ? 7.968 5.530 -14.969 1.00 92.38 91 THR A CA 1
ATOM 712 C C . THR A 1 91 ? 6.623 5.846 -14.318 1.00 92.38 91 THR A C 1
ATOM 714 O O . THR A 1 91 ? 5.619 5.265 -14.718 1.00 92.38 91 THR A O 1
ATOM 717 N N . PRO A 1 92 ? 6.575 6.727 -13.307 1.00 91.38 92 PRO A N 1
ATOM 718 C CA . PRO A 1 92 ? 5.315 7.209 -12.767 1.00 91.38 92 PRO A CA 1
ATOM 719 C C . PRO A 1 92 ? 4.492 7.920 -13.836 1.00 91.38 92 PRO A C 1
ATOM 721 O O . PRO A 1 92 ? 4.974 8.823 -14.518 1.00 91.38 92 PRO A O 1
ATOM 724 N N . GLU A 1 93 ? 3.226 7.548 -13.927 1.00 91.56 93 GLU A N 1
ATOM 725 C CA . GLU A 1 93 ? 2.260 8.148 -14.833 1.00 91.56 93 GLU A CA 1
ATOM 726 C C . GLU A 1 93 ? 1.203 8.918 -14.052 1.00 91.56 93 GLU A C 1
ATOM 728 O O . GLU A 1 93 ? 1.023 8.737 -12.844 1.00 91.56 93 GLU A O 1
ATOM 733 N N . LYS A 1 94 ? 0.476 9.799 -14.742 1.00 88.31 94 LYS A N 1
ATOM 734 C CA . LYS A 1 94 ? -0.643 10.509 -14.130 1.00 88.31 94 LYS A CA 1
ATOM 735 C C . LYS A 1 94 ? -1.711 9.499 -13.707 1.00 88.31 94 LYS A C 1
ATOM 737 O O . LYS A 1 94 ? -2.197 8.714 -14.513 1.00 88.31 94 LYS A O 1
ATOM 742 N N . SER A 1 95 ? -2.102 9.571 -12.441 1.00 85.25 95 SER A N 1
ATOM 743 C CA . SER A 1 95 ? -3.172 8.759 -11.876 1.00 85.25 95 SER A CA 1
ATOM 744 C C . SER A 1 95 ? -4.493 9.001 -12.613 1.00 85.25 95 SER A C 1
ATOM 746 O O . SER A 1 95 ? -4.917 10.147 -12.779 1.00 85.25 95 SER A O 1
ATOM 748 N N . VAL A 1 96 ? -5.170 7.914 -12.989 1.00 81.75 96 VAL A N 1
ATOM 749 C CA . VAL A 1 96 ? -6.562 7.926 -13.481 1.00 81.75 96 VAL A CA 1
ATOM 750 C C . VAL A 1 96 ? -7.587 8.049 -12.348 1.00 81.75 96 VAL A C 1
ATOM 752 O O . VAL A 1 96 ? -8.778 8.206 -12.595 1.00 81.75 96 VAL A O 1
ATOM 755 N N . PHE A 1 97 ? -7.133 7.971 -11.096 1.00 83.31 97 PHE A N 1
ATOM 756 C CA . PHE A 1 97 ? -7.972 8.065 -9.910 1.00 83.31 97 PHE A CA 1
ATOM 757 C C . PHE A 1 97 ? -8.188 9.531 -9.530 1.00 83.31 97 PHE A C 1
ATOM 759 O O . PHE A 1 97 ? -7.231 10.255 -9.235 1.00 83.31 97 PHE A O 1
ATOM 766 N N . GLU A 1 98 ? -9.450 9.959 -9.481 1.00 81.19 98 GLU A N 1
ATOM 767 C CA . GLU A 1 98 ? -9.856 11.304 -9.065 1.00 81.19 98 GLU A CA 1
ATOM 768 C C . GLU A 1 98 ? -9.830 11.423 -7.534 1.00 81.19 98 GLU A C 1
ATOM 770 O O . GLU A 1 98 ? -10.858 11.419 -6.851 1.00 81.19 98 GLU A O 1
ATOM 775 N N . LEU A 1 99 ? -8.623 11.446 -6.970 1.00 77.38 99 LEU A N 1
ATOM 776 C CA . LEU A 1 99 ? -8.424 11.503 -5.522 1.00 77.38 99 LEU A CA 1
ATOM 777 C C . LEU A 1 99 ? -8.446 12.940 -4.994 1.00 77.38 99 LEU A C 1
ATOM 779 O O . LEU A 1 99 ? -9.097 13.201 -3.984 1.00 77.38 99 LEU A O 1
ATOM 783 N N . GLY A 1 100 ? -7.783 13.880 -5.677 1.00 76.31 100 GLY A N 1
ATOM 784 C CA . GLY A 1 100 ? -7.651 15.263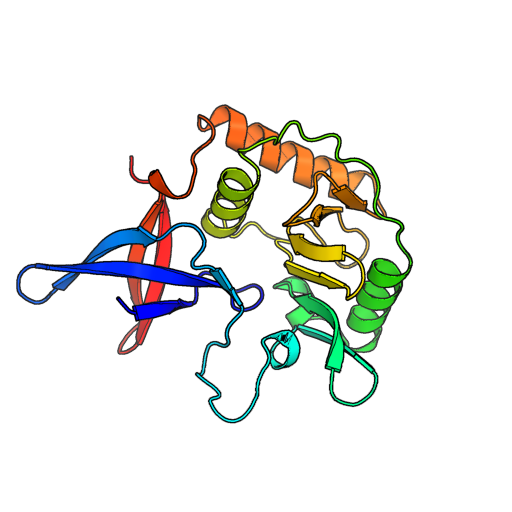 -5.206 1.00 76.31 100 GLY A CA 1
ATOM 785 C C . GLY A 1 100 ? -7.163 15.319 -3.752 1.00 76.31 100 GLY A C 1
ATOM 786 O O . GLY A 1 100 ? -6.237 14.608 -3.373 1.00 76.31 100 GLY A O 1
ATOM 787 N N . GLU A 1 101 ? -7.842 16.100 -2.914 1.00 65.31 101 GLU A N 1
ATOM 788 C CA . GLU A 1 101 ? -7.560 16.209 -1.471 1.00 65.31 101 GLU A CA 1
ATOM 789 C C . GLU A 1 101 ? -7.888 14.930 -0.673 1.00 65.31 101 GLU A C 1
ATOM 791 O O . GLU A 1 101 ? -7.533 14.813 0.494 1.00 65.31 101 GLU A O 1
ATOM 796 N N . LYS A 1 102 ? -8.551 13.940 -1.285 1.00 78.50 102 LYS A N 1
ATOM 797 C CA . LYS A 1 102 ? -8.998 12.700 -0.626 1.00 78.50 102 LYS A CA 1
ATOM 798 C C . LYS A 1 102 ? -8.015 11.538 -0.770 1.00 78.50 102 LYS A C 1
ATOM 800 O O . LYS A 1 102 ? -8.355 10.397 -0.463 1.00 78.50 102 LYS A O 1
ATOM 805 N N . GLN A 1 103 ? -6.801 11.812 -1.238 1.00 81.44 103 GLN A N 1
ATOM 806 C CA . GLN A 1 103 ? -5.748 10.814 -1.399 1.00 81.44 103 GLN A CA 1
ATOM 807 C C . GLN A 1 103 ? -5.383 10.141 -0.066 1.00 81.44 103 GLN A C 1
ATOM 809 O O . GLN A 1 103 ? -5.332 8.916 -0.008 1.00 81.44 103 GLN A O 1
ATOM 814 N N . GLU A 1 104 ? -5.244 10.910 1.020 1.00 78.69 104 GLU A N 1
ATOM 815 C CA . GLU A 1 104 ? -4.995 10.367 2.368 1.00 78.69 104 GLU A CA 1
ATOM 816 C C . GLU A 1 104 ? -6.156 9.479 2.852 1.00 78.69 104 GLU A C 1
ATOM 818 O O . GLU A 1 104 ? -5.931 8.409 3.412 1.00 78.69 104 GLU A O 1
ATOM 823 N N . ALA A 1 105 ? -7.405 9.872 2.575 1.00 83.44 105 ALA A N 1
ATOM 824 C CA . ALA A 1 105 ? -8.586 9.092 2.946 1.00 83.44 105 ALA A CA 1
ATOM 825 C C . ALA A 1 105 ? -8.625 7.731 2.233 1.00 83.44 105 ALA A C 1
ATOM 827 O O . ALA A 1 105 ? -8.877 6.706 2.867 1.00 83.44 105 ALA A O 1
ATOM 828 N N . PHE A 1 106 ? -8.308 7.696 0.936 1.00 86.50 106 PHE A N 1
ATOM 829 C CA . PHE A 1 106 ? -8.238 6.433 0.205 1.00 86.50 106 PHE A CA 1
ATOM 830 C C . PHE A 1 106 ? -7.087 5.541 0.693 1.00 86.50 106 PHE A C 1
ATOM 832 O O . PHE A 1 106 ? -7.263 4.335 0.833 1.00 86.50 106 PHE A O 1
ATOM 839 N N . GLN A 1 107 ? -5.926 6.110 1.024 1.00 82.12 107 GLN A N 1
ATOM 840 C CA . GLN A 1 107 ? -4.811 5.344 1.598 1.00 82.12 107 GLN A CA 1
ATOM 841 C C . GLN A 1 107 ? -5.183 4.725 2.946 1.00 82.12 107 GLN A C 1
ATOM 843 O O . GLN A 1 107 ? -4.949 3.538 3.173 1.00 82.12 107 GLN A O 1
ATOM 848 N N . ALA A 1 108 ? -5.805 5.512 3.824 1.00 78.75 108 ALA A N 1
ATOM 849 C CA . ALA A 1 108 ? -6.319 5.032 5.097 1.00 78.75 108 ALA A CA 1
ATOM 850 C C . ALA A 1 108 ? -7.315 3.882 4.884 1.00 78.75 108 ALA A C 1
ATOM 852 O O . ALA A 1 108 ? -7.255 2.862 5.574 1.00 78.75 108 ALA A O 1
ATOM 853 N N . TYR A 1 109 ? -8.193 4.015 3.884 1.00 84.94 109 TYR A N 1
ATOM 854 C CA . TYR A 1 109 ? -9.118 2.956 3.502 1.00 84.94 109 TYR A CA 1
ATOM 855 C C . TYR A 1 109 ? -8.369 1.683 3.102 1.00 84.94 109 TYR A C 1
ATOM 857 O O . TYR A 1 109 ? -8.656 0.629 3.669 1.00 84.94 109 TYR A O 1
ATOM 865 N N . LEU A 1 110 ? -7.361 1.765 2.228 1.00 86.06 110 LEU A N 1
ATOM 866 C CA . LEU A 1 110 ? -6.555 0.604 1.830 1.00 86.06 110 LEU A CA 1
ATOM 867 C C . LEU A 1 110 ? -5.912 -0.102 3.035 1.00 86.06 110 LEU A C 1
ATOM 869 O O . LEU A 1 110 ? -5.987 -1.329 3.135 1.00 86.06 110 LEU A O 1
ATOM 873 N N . PHE A 1 111 ? -5.366 0.655 3.991 1.00 78.94 111 PHE A N 1
ATOM 874 C CA . PHE A 1 111 ? -4.829 0.094 5.234 1.00 78.94 111 PHE A CA 1
ATOM 875 C C . PHE A 1 111 ? -5.890 -0.583 6.105 1.00 78.94 111 PHE A C 1
ATOM 877 O O . PHE A 1 111 ? -5.620 -1.630 6.694 1.00 78.94 111 PHE A O 1
ATOM 884 N N . SER A 1 112 ? -7.097 -0.015 6.181 1.00 77.69 112 SER A N 1
ATOM 885 C CA . SER A 1 112 ? -8.196 -0.592 6.966 1.00 77.69 112 SER A CA 1
ATOM 886 C C . SER A 1 112 ? -8.694 -1.922 6.397 1.00 77.69 112 SER A C 1
ATOM 888 O O . SER A 1 112 ? -9.081 -2.806 7.156 1.00 77.69 112 SER A O 1
ATOM 890 N N . GLN A 1 113 ? -8.665 -2.082 5.070 1.00 80.00 113 GLN A N 1
ATOM 891 C CA . GLN A 1 113 ? -9.203 -3.272 4.417 1.00 80.00 113 GLN A CA 1
ATOM 892 C C . GLN A 1 113 ? -8.238 -4.464 4.446 1.00 80.00 113 GLN A C 1
ATOM 894 O O . GLN A 1 113 ? -8.696 -5.595 4.320 1.00 80.00 113 GLN A O 1
ATOM 899 N N . GLN A 1 114 ? -6.924 -4.228 4.596 1.00 72.75 114 GLN A N 1
ATOM 900 C CA . GLN A 1 114 ? -5.876 -5.267 4.593 1.00 72.75 114 GLN A CA 1
ATOM 901 C C . GLN A 1 114 ? -6.059 -6.307 3.475 1.00 72.75 114 GLN A C 1
ATOM 903 O O . GLN A 1 114 ? -5.939 -7.512 3.699 1.00 72.75 114 GLN A O 1
ATOM 908 N N . LYS A 1 115 ? -6.406 -5.843 2.271 1.00 79.69 115 LYS A N 1
ATOM 909 C CA . LYS A 1 115 ? -6.723 -6.735 1.155 1.00 79.69 115 LYS A CA 1
ATOM 910 C C . LYS A 1 115 ? -5.510 -7.566 0.749 1.00 79.69 115 LYS A C 1
ATOM 912 O O . LYS A 1 115 ? -4.365 -7.129 0.870 1.00 79.69 115 LYS A O 1
ATOM 917 N N . GLU A 1 116 ? -5.775 -8.758 0.229 1.00 87.69 116 GLU A N 1
ATOM 918 C CA . GLU A 1 116 ? -4.744 -9.590 -0.382 1.00 87.69 116 GLU A CA 1
ATOM 919 C C . GLU A 1 116 ? -4.008 -8.812 -1.486 1.00 87.69 116 GLU A C 1
ATOM 921 O O . GLU A 1 116 ? -4.618 -8.074 -2.261 1.00 87.69 116 GLU A O 1
ATOM 926 N N . GLY A 1 117 ? -2.680 -8.930 -1.515 1.00 89.94 117 GLY A N 1
ATOM 927 C CA . GLY A 1 117 ? -1.829 -8.177 -2.438 1.00 89.94 117 GLY A CA 1
ATOM 928 C C . GLY A 1 117 ? -1.627 -6.703 -2.074 1.00 89.94 117 GLY A C 1
ATOM 929 O O . GLY A 1 117 ? -0.932 -5.997 -2.807 1.00 89.94 117 GLY A O 1
ATOM 930 N N . LEU A 1 118 ? -2.166 -6.206 -0.948 1.00 91.12 118 LEU A N 1
ATOM 931 C CA . LEU A 1 118 ? -1.825 -4.867 -0.460 1.00 91.12 118 LEU A CA 1
ATOM 932 C C . LEU A 1 118 ? -0.303 -4.750 -0.341 1.00 91.12 118 LEU A C 1
ATOM 934 O O . LEU A 1 118 ? 0.369 -5.643 0.177 1.00 91.12 118 LEU A O 1
ATOM 938 N N . THR A 1 119 ? 0.237 -3.668 -0.881 1.00 90.44 119 THR A N 1
ATOM 939 C CA . THR A 1 119 ? 1.675 -3.461 -1.029 1.00 90.44 119 THR A CA 1
ATOM 940 C C . THR A 1 119 ? 2.010 -2.018 -0.729 1.00 90.44 119 THR A C 1
ATOM 942 O O . THR A 1 119 ? 1.367 -1.114 -1.264 1.00 90.44 119 THR A O 1
ATOM 945 N N . THR A 1 120 ? 3.031 -1.808 0.094 1.00 88.94 120 THR A N 1
ATOM 946 C CA . THR A 1 120 ? 3.654 -0.502 0.308 1.00 88.94 120 THR A CA 1
ATOM 947 C C . THR A 1 120 ? 5.044 -0.512 -0.301 1.00 88.94 120 THR A C 1
ATOM 949 O O . THR A 1 120 ? 5.749 -1.522 -0.274 1.00 88.94 120 THR A O 1
ATOM 952 N N . ALA A 1 121 ? 5.442 0.606 -0.890 1.00 88.81 121 ALA A N 1
ATOM 953 C CA . ALA A 1 121 ? 6.747 0.727 -1.510 1.00 88.81 121 ALA A CA 1
ATOM 954 C C . ALA A 1 121 ? 7.307 2.137 -1.373 1.00 88.81 121 ALA A C 1
ATOM 956 O O . ALA A 1 121 ? 6.603 3.087 -1.034 1.00 88.81 121 ALA A O 1
ATOM 957 N N . PHE A 1 122 ? 8.589 2.270 -1.670 1.00 87.12 122 PHE A N 1
ATOM 958 C CA . PHE A 1 122 ? 9.301 3.532 -1.689 1.00 87.12 122 PHE A CA 1
ATOM 959 C C . PHE A 1 122 ? 10.293 3.563 -2.835 1.00 87.12 122 PHE A C 1
ATOM 961 O O . PHE A 1 122 ? 10.953 2.564 -3.125 1.00 87.12 122 PHE A O 1
ATOM 968 N N . ARG A 1 123 ? 10.446 4.749 -3.420 1.00 84.81 123 ARG A N 1
ATOM 969 C CA . ARG A 1 123 ? 11.538 5.106 -4.320 1.00 84.81 123 ARG A CA 1
ATOM 970 C C . ARG A 1 123 ? 12.060 6.493 -3.960 1.00 84.81 123 ARG A C 1
ATOM 972 O O . ARG A 1 123 ? 11.288 7.384 -3.615 1.00 84.81 123 ARG A O 1
ATOM 979 N N . ALA A 1 124 ? 13.370 6.697 -4.040 1.00 82.12 124 ALA A N 1
ATOM 980 C CA . ALA A 1 124 ? 13.991 7.956 -3.628 1.00 82.12 124 ALA A CA 1
ATOM 981 C C . ALA A 1 124 ? 13.509 9.186 -4.427 1.00 82.12 124 ALA A C 1
ATOM 983 O O . ALA A 1 124 ? 13.488 10.289 -3.879 1.00 82.12 124 ALA A O 1
ATOM 984 N N . ASP A 1 125 ? 13.112 8.997 -5.688 1.00 80.06 125 ASP A N 1
ATOM 985 C CA . ASP A 1 125 ? 12.635 10.042 -6.601 1.00 80.06 125 ASP A CA 1
ATOM 986 C C . ASP A 1 125 ? 11.198 10.500 -6.301 1.00 80.06 125 ASP A C 1
ATOM 988 O O . ASP A 1 125 ? 10.902 11.694 -6.338 1.00 80.06 125 ASP A O 1
ATOM 992 N N . GLU A 1 126 ? 10.319 9.565 -5.947 1.00 73.94 126 GLU A N 1
ATOM 993 C CA . GLU A 1 126 ? 8.871 9.804 -5.845 1.00 73.94 126 GLU A CA 1
ATOM 994 C C . GLU A 1 126 ? 8.261 9.435 -4.483 1.00 73.94 126 GLU A C 1
ATOM 996 O O . GLU A 1 126 ? 7.046 9.507 -4.277 1.00 73.94 126 GLU A O 1
ATOM 1001 N N . ARG A 1 127 ? 9.129 9.129 -3.514 1.00 82.75 127 ARG A N 1
ATOM 1002 C CA . ARG A 1 127 ? 8.807 8.782 -2.126 1.00 82.75 127 ARG A CA 1
ATOM 1003 C C . ARG A 1 127 ? 7.948 7.519 -2.047 1.00 82.75 127 ARG A C 1
ATOM 1005 O O . ARG A 1 127 ? 8.320 6.501 -2.619 1.00 82.75 127 ARG A O 1
ATOM 1012 N N . TYR A 1 128 ? 6.885 7.543 -1.249 1.00 84.50 128 TYR A N 1
ATOM 1013 C CA . TYR A 1 128 ? 6.111 6.361 -0.887 1.00 84.50 128 TYR A CA 1
ATOM 1014 C C . TYR A 1 128 ? 4.999 6.072 -1.885 1.00 84.50 128 TYR A C 1
ATOM 1016 O O . TYR A 1 128 ? 4.427 6.990 -2.479 1.00 84.50 128 TYR A O 1
ATOM 1024 N N . PHE A 1 129 ? 4.647 4.794 -1.978 1.00 89.00 129 PHE A N 1
ATOM 1025 C CA . PHE A 1 129 ? 3.571 4.264 -2.795 1.00 89.00 129 PHE A CA 1
ATOM 1026 C C . PHE A 1 129 ? 2.761 3.209 -2.037 1.00 89.00 129 PHE A C 1
ATOM 1028 O O . PHE A 1 129 ? 3.300 2.510 -1.177 1.00 89.00 129 PHE A O 1
ATOM 1035 N N . ILE A 1 130 ? 1.480 3.072 -2.374 1.00 90.38 130 ILE A N 1
ATOM 1036 C CA . ILE A 1 130 ? 0.585 2.035 -1.846 1.00 90.38 130 ILE A CA 1
ATOM 1037 C C . ILE A 1 130 ? -0.386 1.553 -2.918 1.00 90.38 130 ILE A C 1
ATOM 1039 O O . ILE A 1 130 ? -0.887 2.339 -3.719 1.00 90.38 130 ILE A O 1
ATOM 1043 N N . GLY A 1 131 ? -0.682 0.261 -2.930 1.00 92.50 131 GLY A N 1
ATOM 1044 C CA . GLY A 1 131 ? -1.685 -0.296 -3.825 1.00 92.50 131 GLY A CA 1
ATOM 1045 C C . GLY A 1 131 ? -1.631 -1.809 -3.851 1.00 92.50 131 GLY A C 1
ATOM 1046 O O . GLY A 1 131 ? -1.426 -2.441 -2.817 1.00 92.50 131 GLY A O 1
ATOM 1047 N N . TYR A 1 132 ? -1.830 -2.375 -5.032 1.00 95.19 132 TYR A N 1
ATOM 1048 C CA . TYR A 1 132 ? -1.834 -3.812 -5.245 1.00 95.19 132 TYR A CA 1
ATOM 1049 C C . TYR A 1 132 ? -0.520 -4.278 -5.873 1.00 95.19 132 TYR A C 1
ATOM 1051 O O . TYR A 1 132 ? 0.018 -3.614 -6.762 1.00 95.19 132 TYR A O 1
ATOM 1059 N N . SER A 1 133 ? -0.038 -5.445 -5.452 1.00 95.69 133 SER A N 1
ATOM 1060 C CA . SER A 1 133 ? 0.919 -6.227 -6.224 1.00 95.69 133 SER A CA 1
ATOM 1061 C C . SER A 1 133 ? 0.783 -7.727 -6.001 1.00 95.69 133 SER A C 1
ATOM 1063 O O . SER A 1 133 ? 0.236 -8.173 -4.990 1.00 95.69 133 SER A O 1
ATOM 1065 N N . ASP A 1 134 ? 1.349 -8.478 -6.935 1.00 95.06 134 ASP A N 1
ATOM 1066 C CA . ASP A 1 134 ? 1.703 -9.881 -6.801 1.00 95.06 134 ASP A CA 1
ATOM 1067 C C . ASP A 1 134 ? 3.029 -10.186 -7.515 1.00 95.06 134 ASP A C 1
ATOM 1069 O O . ASP A 1 134 ? 3.781 -9.287 -7.903 1.00 95.06 134 ASP A O 1
ATOM 1073 N N . GLU A 1 135 ? 3.319 -11.474 -7.685 1.00 94.06 135 GLU A N 1
ATOM 1074 C CA . GLU A 1 135 ? 4.547 -11.981 -8.294 1.00 94.06 135 GLU A CA 1
ATOM 1075 C C . GLU A 1 135 ? 4.809 -11.488 -9.729 1.00 94.06 135 GLU A C 1
ATOM 1077 O O . GLU A 1 135 ? 5.960 -11.535 -10.172 1.00 94.06 135 GLU A O 1
ATOM 1082 N N . ASN A 1 136 ? 3.782 -11.004 -10.437 1.00 94.00 136 ASN A N 1
ATOM 1083 C CA . ASN A 1 136 ? 3.853 -10.626 -11.848 1.00 94.00 136 ASN A CA 1
ATOM 1084 C C . ASN A 1 136 ? 3.588 -9.132 -12.071 1.00 94.00 136 ASN A C 1
ATOM 1086 O O . ASN A 1 136 ? 4.275 -8.486 -12.870 1.00 94.00 136 ASN A O 1
ATOM 1090 N N . GLU A 1 137 ? 2.591 -8.576 -11.383 1.00 97.12 137 GLU A N 1
ATOM 1091 C CA . GLU A 1 137 ? 2.092 -7.232 -11.646 1.00 97.12 137 GLU A CA 1
ATOM 1092 C C . GLU A 1 137 ? 1.933 -6.391 -10.378 1.00 97.12 137 GLU A C 1
ATOM 1094 O O . GLU A 1 137 ? 1.706 -6.891 -9.281 1.00 97.12 137 GLU A O 1
ATOM 1099 N N . PHE A 1 138 ? 1.984 -5.076 -10.543 1.00 97.12 138 PHE A N 1
ATOM 1100 C CA . PHE A 1 138 ? 1.651 -4.097 -9.527 1.00 97.12 138 PHE A CA 1
ATOM 1101 C C . PHE A 1 138 ? 0.971 -2.878 -10.131 1.00 97.12 138 PHE A C 1
ATOM 1103 O O . PHE A 1 138 ? 1.142 -2.550 -11.306 1.00 97.12 138 PHE A O 1
ATOM 1110 N N . ALA A 1 139 ? 0.208 -2.202 -9.280 1.00 96.25 139 ALA A N 1
ATOM 1111 C CA . ALA A 1 139 ? -0.329 -0.874 -9.493 1.00 96.25 139 ALA A CA 1
ATOM 1112 C C . ALA A 1 139 ? -0.321 -0.168 -8.137 1.00 96.25 139 ALA A C 1
ATOM 1114 O O . ALA A 1 139 ? -1.027 -0.578 -7.212 1.00 96.25 139 ALA A O 1
ATOM 1115 N N . LEU A 1 140 ? 0.511 0.863 -7.999 1.00 94.00 140 LEU A N 1
ATOM 1116 C CA . LEU A 1 140 ? 0.746 1.553 -6.736 1.00 94.00 140 LEU A CA 1
ATOM 1117 C C . LEU A 1 140 ? 0.589 3.062 -6.926 1.00 94.00 140 LEU A C 1
ATOM 1119 O O . LEU A 1 140 ? 1.180 3.660 -7.823 1.00 94.00 140 LEU A O 1
ATOM 1123 N N . LEU A 1 141 ? -0.197 3.682 -6.056 1.00 91.81 141 LEU A N 1
ATOM 1124 C CA . LEU A 1 141 ? -0.431 5.119 -6.007 1.00 91.81 141 LEU A CA 1
ATOM 1125 C C . LEU A 1 141 ? 0.627 5.798 -5.155 1.00 91.81 141 LEU A C 1
ATOM 1127 O O . LEU A 1 141 ? 0.910 5.337 -4.051 1.00 91.81 141 LEU A O 1
ATOM 1131 N N . SER A 1 142 ? 1.173 6.914 -5.637 1.00 86.94 142 SER A N 1
ATOM 1132 C CA . SER A 1 142 ? 2.060 7.763 -4.837 1.00 86.94 142 SER A CA 1
ATOM 1133 C C . SER A 1 142 ? 1.328 8.289 -3.601 1.00 86.94 142 SER A C 1
ATOM 1135 O O . SER A 1 142 ? 0.105 8.426 -3.595 1.00 86.94 142 SER A O 1
ATOM 1137 N N . TYR A 1 143 ? 2.068 8.613 -2.541 1.00 79.81 143 TYR A N 1
ATOM 1138 C CA . TYR A 1 143 ? 1.500 9.260 -1.358 1.00 79.81 143 TYR A CA 1
ATOM 1139 C C . TYR A 1 143 ? 1.295 10.761 -1.517 1.00 79.81 143 TYR A C 1
ATOM 1141 O O . TYR A 1 143 ? 0.402 11.326 -0.895 1.00 79.81 143 TYR A O 1
ATOM 1149 N N . SER A 1 144 ? 2.153 11.401 -2.309 1.00 74.06 144 SER A N 1
ATOM 1150 C CA . SER A 1 144 ? 2.319 12.859 -2.302 1.00 74.06 144 SER A CA 1
ATOM 1151 C C . SER A 1 144 ? 1.822 13.542 -3.571 1.00 74.06 144 SER A C 1
ATOM 1153 O O . SER A 1 144 ? 1.619 14.753 -3.584 1.00 74.06 144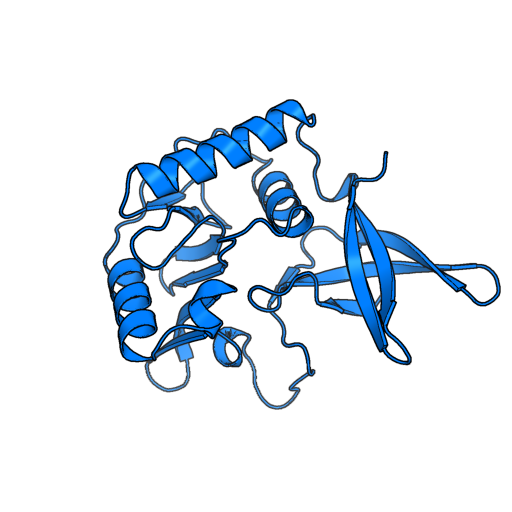 SER A O 1
ATOM 1155 N N . LYS A 1 145 ? 1.644 12.775 -4.648 1.00 81.94 145 LYS A N 1
ATOM 1156 C CA . LYS A 1 145 ? 1.259 13.278 -5.966 1.00 81.94 145 LYS A CA 1
ATOM 1157 C C . LYS A 1 145 ? 0.156 12.396 -6.555 1.00 81.94 145 LYS A C 1
ATOM 1159 O O . LYS A 1 145 ? 0.072 11.221 -6.193 1.00 81.94 145 LYS A O 1
ATOM 1164 N N . PRO A 1 146 ? -0.647 12.907 -7.503 1.00 85.25 146 PRO A N 1
ATOM 1165 C CA . PRO A 1 146 ? -1.615 12.109 -8.250 1.00 85.25 146 PRO A CA 1
ATOM 1166 C C . PRO A 1 146 ? -0.895 11.276 -9.324 1.00 85.25 146 PRO A C 1
ATOM 1168 O O . PRO A 1 146 ? -1.138 11.437 -10.520 1.00 85.25 146 PRO A O 1
ATOM 1171 N N . LEU A 1 147 ? 0.032 10.421 -8.896 1.00 89.38 147 LEU A N 1
ATOM 1172 C CA . LEU A 1 147 ? 0.828 9.548 -9.752 1.00 89.38 147 LEU A CA 1
ATOM 1173 C C . LEU A 1 147 ? 0.553 8.085 -9.422 1.00 89.38 147 LEU A C 1
ATOM 1175 O O . LEU A 1 147 ? 0.311 7.737 -8.264 1.00 89.38 147 LEU A O 1
ATOM 1179 N N . VAL A 1 148 ? 0.640 7.241 -10.441 1.00 92.12 148 VAL A N 1
ATOM 1180 C CA . VAL A 1 148 ? 0.566 5.786 -10.338 1.00 92.12 148 VAL A CA 1
ATOM 1181 C C . VAL A 1 148 ? 1.787 5.172 -11.016 1.00 92.12 148 VAL A C 1
ATOM 1183 O O . VAL A 1 148 ? 2.241 5.659 -12.047 1.00 92.12 148 VAL A O 1
ATOM 1186 N N . ILE A 1 149 ? 2.331 4.111 -10.432 1.00 94.19 149 ILE A N 1
ATOM 1187 C CA . ILE A 1 149 ? 3.283 3.218 -11.095 1.00 94.19 149 ILE A CA 1
ATOM 1188 C C . ILE A 1 149 ? 2.599 1.874 -11.286 1.00 94.19 149 ILE A C 1
ATOM 1190 O O . ILE A 1 149 ? 2.055 1.316 -10.332 1.00 94.19 149 ILE A O 1
ATOM 1194 N N . ALA A 1 150 ? 2.607 1.361 -12.509 1.00 95.38 150 ALA A N 1
ATOM 1195 C CA . ALA A 1 150 ? 2.018 0.072 -12.823 1.00 95.38 150 ALA A CA 1
ATOM 1196 C C . ALA A 1 150 ? 2.831 -0.643 -13.901 1.00 95.38 150 ALA A C 1
ATOM 1198 O O . ALA A 1 150 ? 3.494 0.002 -14.709 1.00 95.38 150 ALA A O 1
ATOM 1199 N N . ASN A 1 151 ? 2.784 -1.972 -13.914 1.00 95.44 151 ASN A N 1
ATOM 1200 C CA . ASN A 1 151 ? 3.395 -2.793 -14.966 1.00 95.44 151 ASN A CA 1
ATOM 1201 C C . ASN A 1 151 ? 2.413 -3.817 -15.571 1.00 95.44 151 ASN A C 1
ATOM 1203 O O . ASN A 1 151 ? 2.853 -4.717 -16.282 1.00 95.44 151 ASN A O 1
ATOM 1207 N N . GLY A 1 152 ? 1.108 -3.696 -15.293 1.00 93.25 152 GLY A N 1
ATOM 1208 C CA . GLY A 1 152 ? 0.092 -4.619 -15.796 1.00 93.25 152 GLY A CA 1
ATOM 1209 C C . GLY A 1 152 ? -1.349 -4.119 -15.651 1.00 93.25 152 GLY A C 1
ATOM 1210 O O . GLY A 1 152 ? -1.696 -3.365 -14.732 1.00 93.25 152 GLY A O 1
ATOM 1211 N N . GLU A 1 153 ? -2.203 -4.530 -16.591 1.00 94.44 153 GLU A N 1
ATOM 1212 C CA . GLU A 1 153 ? -3.613 -4.121 -16.654 1.00 94.44 153 GLU A CA 1
ATOM 1213 C C . GLU A 1 153 ? -4.459 -4.760 -15.548 1.00 94.44 153 GLU A C 1
ATOM 1215 O O . GLU A 1 153 ? -5.394 -4.132 -15.040 1.00 94.44 153 GLU A O 1
ATOM 1220 N N . ARG A 1 154 ? -4.134 -5.989 -15.129 1.00 96.38 154 ARG A N 1
ATOM 1221 C CA . ARG A 1 154 ? -4.894 -6.689 -14.091 1.00 96.38 154 ARG A CA 1
ATOM 1222 C C . ARG A 1 154 ? -4.644 -6.050 -12.732 1.00 96.38 154 ARG A C 1
ATOM 1224 O O . ARG A 1 154 ? -5.610 -5.757 -12.030 1.00 96.38 154 ARG A O 1
ATOM 1231 N N . ALA A 1 155 ? -3.392 -5.753 -12.385 1.00 96.25 155 ALA A N 1
ATOM 1232 C CA . ALA A 1 155 ? -3.086 -5.011 -11.163 1.00 96.25 155 ALA A CA 1
ATOM 1233 C C . ALA A 1 155 ? -3.777 -3.637 -11.131 1.00 96.25 155 ALA A C 1
ATOM 1235 O O . ALA A 1 155 ? -4.359 -3.250 -10.115 1.00 96.25 155 ALA A O 1
ATOM 1236 N N . THR A 1 156 ? -3.786 -2.933 -12.267 1.00 94.56 156 THR A N 1
ATOM 1237 C CA . THR A 1 156 ? -4.494 -1.652 -12.412 1.00 94.56 156 THR A CA 1
ATO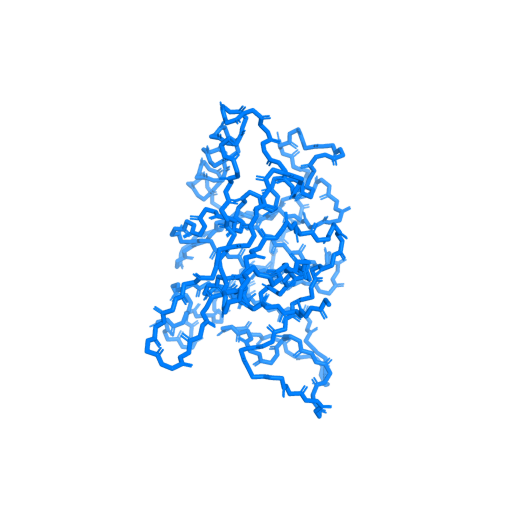M 1238 C C . THR A 1 156 ? -6.001 -1.815 -12.192 1.00 94.56 156 THR A C 1
ATOM 1240 O O . THR A 1 156 ? -6.601 -1.044 -11.442 1.00 94.56 156 THR A O 1
ATOM 1243 N N . SER A 1 157 ? -6.606 -2.853 -12.771 1.00 95.06 157 SER A N 1
ATOM 1244 C CA . SER A 1 157 ? -8.035 -3.167 -12.624 1.00 95.06 157 SER A CA 1
ATOM 1245 C C . SER A 1 157 ? -8.417 -3.523 -11.182 1.00 95.06 157 SER A C 1
ATOM 1247 O O . SER A 1 157 ? -9.483 -3.132 -10.698 1.00 95.06 157 SER A O 1
ATOM 1249 N N . ILE A 1 158 ? -7.543 -4.228 -10.456 1.00 95.81 158 ILE A N 1
ATOM 1250 C CA . ILE A 1 158 ? -7.744 -4.536 -9.033 1.00 95.81 158 ILE A CA 1
ATOM 1251 C C . ILE A 1 158 ? -7.737 -3.247 -8.210 1.00 95.81 158 ILE A C 1
ATOM 1253 O O . ILE A 1 158 ? -8.655 -3.015 -7.421 1.00 95.81 158 ILE A O 1
ATOM 1257 N N . LEU A 1 159 ? -6.763 -2.363 -8.439 1.00 94.19 159 LEU A N 1
ATOM 1258 C CA . LEU A 1 159 ? -6.705 -1.081 -7.739 1.00 94.19 159 LEU A CA 1
ATOM 1259 C C . LEU A 1 159 ? -7.915 -0.184 -8.064 1.00 94.19 159 LEU A C 1
ATOM 1261 O O . LEU A 1 159 ? -8.456 0.468 -7.171 1.00 94.19 159 LEU A O 1
ATOM 1265 N N . GLN A 1 160 ? -8.394 -0.194 -9.313 1.00 94.06 160 GLN A N 1
ATOM 1266 C CA . GLN A 1 160 ? -9.650 0.453 -9.726 1.00 94.06 160 GLN A CA 1
ATOM 1267 C C . GLN A 1 160 ? -10.870 -0.115 -9.007 1.00 94.06 160 GLN A C 1
ATOM 1269 O O . GLN A 1 160 ? -11.739 0.645 -8.579 1.00 94.06 160 GLN A O 1
ATOM 1274 N N . THR A 1 161 ? -10.917 -1.431 -8.819 1.00 94.94 161 THR A N 1
ATOM 1275 C CA . THR A 1 161 ? -11.985 -2.083 -8.056 1.00 94.94 161 THR A CA 1
ATOM 1276 C C . THR A 1 161 ? -11.966 -1.613 -6.604 1.00 94.94 161 THR A C 1
ATOM 1278 O O . THR A 1 161 ? -12.994 -1.184 -6.087 1.00 94.94 161 THR A O 1
ATOM 1281 N N . TRP A 1 162 ? -10.792 -1.572 -5.966 1.00 94.06 162 TRP A N 1
ATOM 1282 C CA . TRP A 1 162 ? -10.657 -1.067 -4.596 1.00 94.06 162 TRP A CA 1
ATOM 1283 C C . TRP A 1 162 ? -11.060 0.401 -4.469 1.00 94.06 162 TRP A C 1
ATOM 1285 O O . TRP A 1 162 ? -11.698 0.780 -3.489 1.00 94.06 162 TRP A O 1
ATOM 1295 N N . TYR A 1 163 ? -10.718 1.221 -5.462 1.00 93.12 163 TYR A N 1
ATOM 1296 C CA . TYR A 1 163 ? -11.151 2.611 -5.516 1.00 93.12 163 TYR A CA 1
ATOM 1297 C C . TYR A 1 163 ? -12.669 2.733 -5.641 1.00 93.12 163 TYR A C 1
ATOM 1299 O O . TYR A 1 163 ? -13.279 3.505 -4.905 1.00 93.12 163 TYR A O 1
ATOM 1307 N N . LYS A 1 164 ? -13.300 1.944 -6.514 1.00 93.44 164 LYS A N 1
ATOM 1308 C CA . LYS A 1 164 ? -14.758 1.933 -6.660 1.00 93.44 164 LYS A CA 1
ATOM 1309 C C . LYS A 1 164 ? -15.455 1.524 -5.364 1.00 93.44 164 LYS A C 1
ATOM 1311 O O . LYS A 1 164 ? -16.377 2.205 -4.938 1.00 93.44 164 LYS A O 1
ATOM 1316 N N . GLU A 1 165 ? -14.977 0.480 -4.696 1.00 93.12 165 GLU A N 1
ATOM 1317 C CA . GLU A 1 165 ? -15.524 0.065 -3.401 1.00 93.12 165 GLU A CA 1
ATOM 1318 C C . GLU A 1 165 ? -15.405 1.166 -2.337 1.00 93.12 165 GLU A C 1
ATOM 1320 O O . GLU A 1 165 ? -16.326 1.384 -1.549 1.00 93.12 165 GLU A O 1
ATOM 1325 N N . TRP A 1 166 ? -14.294 1.905 -2.329 1.00 91.81 166 TRP A N 1
ATOM 1326 C CA . TRP A 1 166 ? -14.140 3.064 -1.456 1.00 91.81 166 TRP A CA 1
ATOM 1327 C C . TRP A 1 166 ? -15.166 4.161 -1.767 1.00 91.81 166 TRP A C 1
ATOM 1329 O O . TRP A 1 166 ? -15.776 4.709 -0.844 1.00 91.81 166 TRP A O 1
ATOM 1339 N N . LEU A 1 167 ? -15.411 4.456 -3.049 1.00 91.19 167 LEU A N 1
ATOM 1340 C CA . LEU A 1 167 ? -16.469 5.385 -3.458 1.00 91.19 167 LEU A 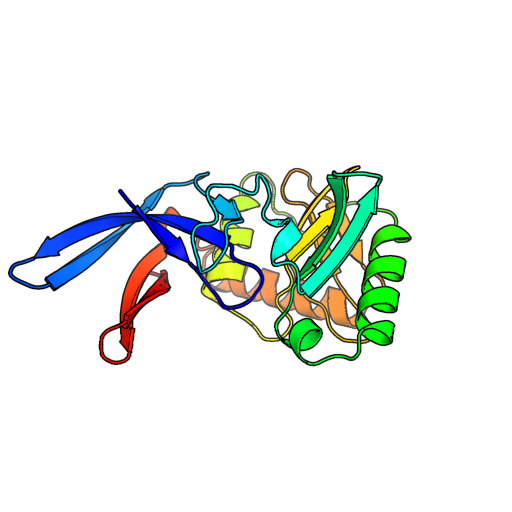CA 1
ATOM 1341 C C . LEU A 1 167 ? -17.847 4.914 -2.973 1.00 91.19 167 LEU A C 1
ATOM 1343 O O . LEU A 1 167 ? -18.577 5.708 -2.378 1.00 91.19 167 LEU A O 1
ATOM 1347 N N . ASP A 1 168 ? -18.161 3.633 -3.172 1.00 91.19 168 ASP A N 1
ATOM 1348 C CA . ASP A 1 168 ? -19.443 3.019 -2.807 1.00 91.19 168 ASP A CA 1
ATOM 1349 C C . ASP A 1 168 ? -19.652 2.980 -1.282 1.00 91.19 168 ASP A C 1
ATOM 1351 O O . ASP A 1 168 ? -20.780 3.072 -0.801 1.00 91.19 168 ASP A O 1
ATOM 1355 N N . SER A 1 169 ? -18.566 2.937 -0.503 1.00 87.19 169 SER A N 1
ATOM 1356 C CA . SER A 1 169 ? -18.599 3.064 0.962 1.00 87.19 169 SER A CA 1
ATOM 1357 C C . SER A 1 169 ? -18.803 4.498 1.472 1.00 87.19 169 SER A C 1
ATOM 1359 O O . SER A 1 169 ? -18.819 4.723 2.679 1.00 87.19 169 SER A O 1
ATOM 1361 N N . GLY A 1 170 ? -18.945 5.485 0.581 1.00 87.75 170 GLY A N 1
ATOM 1362 C CA . GLY A 1 170 ? -19.113 6.892 0.955 1.00 87.75 170 GLY A CA 1
ATOM 1363 C C . GLY A 1 170 ? -17.799 7.649 1.157 1.00 87.75 170 GLY A C 1
ATOM 1364 O O . GLY A 1 170 ? -17.802 8.711 1.776 1.00 87.75 170 GLY A O 1
ATOM 1365 N N . LYS A 1 171 ? -16.686 7.147 0.597 1.00 86.75 171 LYS A N 1
ATOM 1366 C CA . LYS A 1 171 ? -15.345 7.752 0.692 1.00 86.75 171 LYS A CA 1
ATOM 1367 C C . LYS A 1 171 ? -14.832 7.848 2.131 1.00 86.75 171 LYS A C 1
ATOM 1369 O O . LYS A 1 171 ? -14.273 8.876 2.510 1.00 86.75 171 LYS A O 1
ATOM 1374 N N . VAL A 1 172 ? -15.021 6.784 2.914 1.00 83.06 172 VAL A N 1
ATOM 1375 C CA . VAL A 1 172 ? -14.551 6.708 4.307 1.00 83.06 172 VAL A CA 1
ATOM 1376 C C . VAL A 1 172 ? -13.073 7.088 4.407 1.00 83.06 172 VAL A C 1
ATOM 1378 O O . VAL A 1 172 ? -12.231 6.547 3.687 1.00 83.06 172 VAL A O 1
ATOM 1381 N N . GLY A 1 173 ? -12.759 8.050 5.267 1.00 76.62 173 GLY A N 1
ATOM 1382 C CA . GLY A 1 173 ? -11.401 8.490 5.547 1.00 76.62 173 GLY A CA 1
ATOM 1383 C C . GLY A 1 173 ? -10.970 8.165 6.971 1.00 76.62 173 GLY A C 1
ATOM 1384 O O . GLY A 1 173 ? -11.604 7.386 7.686 1.00 76.62 173 GLY A O 1
ATOM 1385 N N . VAL A 1 174 ? -9.862 8.778 7.384 1.00 71.81 174 VAL A N 1
ATOM 1386 C CA . VAL A 1 174 ? -9.245 8.604 8.710 1.00 71.81 174 VAL A CA 1
ATOM 1387 C C . VAL A 1 174 ? -10.220 8.947 9.836 1.00 71.81 174 VAL A C 1
ATOM 1389 O O . VAL A 1 174 ? -10.236 8.289 10.873 1.00 71.81 174 VAL A O 1
ATOM 1392 N N . GLU A 1 175 ? -11.056 9.962 9.626 1.00 74.50 175 GLU A N 1
ATOM 1393 C CA . GLU A 1 175 ? -12.079 10.419 10.566 1.00 74.50 175 GLU A CA 1
ATOM 1394 C C . GLU A 1 175 ? -13.150 9.365 10.855 1.00 74.50 175 GLU A C 1
ATOM 1396 O O . GLU A 1 175 ? -13.739 9.366 11.934 1.00 74.50 175 GLU A O 1
ATOM 1401 N N . SER A 1 176 ? -13.365 8.449 9.911 1.00 76.62 176 SER A N 1
ATOM 1402 C CA . SER A 1 176 ? -14.320 7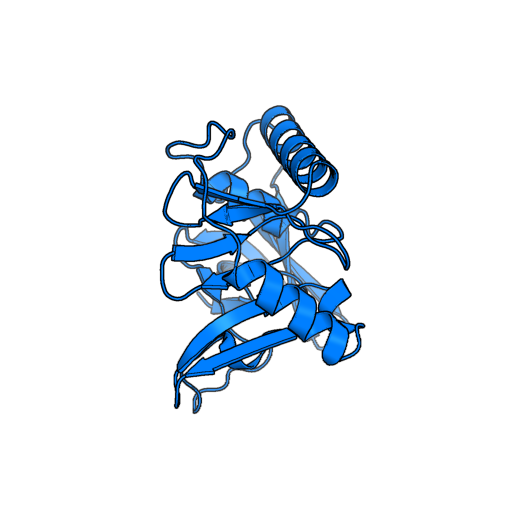.351 10.032 1.00 76.62 176 SER A CA 1
ATOM 1403 C C . SER A 1 176 ? -13.689 6.099 10.649 1.00 76.62 176 SER A C 1
ATOM 1405 O O . SER A 1 176 ? -14.372 5.091 10.808 1.00 76.62 176 SER A O 1
ATOM 1407 N N . MET A 1 177 ? -12.394 6.121 10.987 1.00 75.06 177 MET A N 1
ATOM 1408 C CA . MET A 1 177 ? -11.669 4.954 11.489 1.00 75.06 177 MET A CA 1
ATOM 1409 C C . MET A 1 177 ? -11.410 5.028 12.991 1.00 75.06 177 MET A C 1
ATOM 1411 O O . MET A 1 177 ? -10.934 6.031 13.527 1.00 75.06 177 MET A O 1
ATOM 1415 N N . ILE A 1 178 ? -11.652 3.906 13.665 1.00 74.81 178 ILE A N 1
ATOM 1416 C CA . ILE A 1 178 ? -11.358 3.713 15.082 1.00 74.81 178 ILE A CA 1
ATOM 1417 C C . ILE A 1 178 ? -10.340 2.577 15.273 1.00 74.81 178 ILE A C 1
ATOM 1419 O O . ILE A 1 178 ? -10.385 1.572 14.555 1.00 74.81 178 ILE A O 1
ATOM 1423 N N . PRO A 1 179 ? -9.417 2.705 16.241 1.00 71.19 179 PRO A N 1
ATOM 1424 C CA . PRO A 1 179 ? -8.529 1.615 16.615 1.00 71.19 179 PRO A CA 1
ATOM 1425 C C . PRO A 1 179 ? -9.319 0.540 17.367 1.00 71.19 179 PRO A C 1
ATOM 1427 O O . PRO A 1 179 ? -9.923 0.806 18.405 1.00 71.19 179 PRO A O 1
ATOM 1430 N N . LEU A 1 180 ? -9.278 -0.692 16.883 1.00 71.75 180 LEU A N 1
ATOM 1431 C CA . LEU A 1 180 ? -9.789 -1.866 17.570 1.00 71.75 180 LEU A CA 1
ATOM 1432 C C . LEU A 1 180 ? -8.617 -2.626 18.188 1.00 71.75 180 LEU A C 1
ATOM 1434 O O . LEU A 1 180 ? -7.730 -3.079 17.466 1.00 71.75 180 LEU A O 1
ATOM 1438 N N . ILE A 1 181 ? -8.621 -2.798 19.510 1.00 69.25 181 ILE A N 1
ATOM 1439 C CA . ILE A 1 181 ? -7.661 -3.683 20.176 1.00 69.25 181 ILE A CA 1
ATOM 1440 C C . ILE A 1 181 ? -8.174 -5.117 20.061 1.00 69.25 181 ILE A C 1
ATOM 1442 O O . ILE A 1 181 ? -9.223 -5.449 20.610 1.00 69.25 181 ILE A O 1
ATOM 1446 N N . GLN A 1 182 ? -7.422 -5.974 19.381 1.00 67.19 182 GLN A N 1
ATOM 1447 C CA . GLN A 1 182 ? -7.623 -7.417 19.393 1.00 67.19 182 GLN A CA 1
ATOM 1448 C C . GLN A 1 182 ? -6.600 -8.060 20.327 1.00 67.19 182 GLN A C 1
ATOM 1450 O O . GLN A 1 182 ? -5.394 -7.921 20.141 1.00 67.19 182 GLN A O 1
ATOM 1455 N N . GLN A 1 183 ? -7.094 -8.744 21.353 1.00 63.84 183 GLN A N 1
ATOM 1456 C CA . GLN A 1 183 ? -6.272 -9.491 22.302 1.00 63.84 183 GLN A CA 1
ATOM 1457 C C . GLN A 1 183 ? -5.934 -10.866 21.707 1.00 63.84 183 GLN A C 1
ATOM 1459 O O . GLN A 1 183 ? -6.841 -11.621 21.366 1.00 63.84 183 GLN A O 1
ATOM 1464 N N . ASN A 1 184 ? -4.646 -11.192 21.618 1.00 54.59 184 ASN A N 1
ATOM 1465 C CA . ASN A 1 184 ? -4.110 -12.508 21.273 1.00 54.59 184 ASN A CA 1
ATOM 1466 C C . ASN A 1 184 ? -3.224 -12.990 22.433 1.00 54.59 184 ASN A C 1
ATOM 1468 O O . ASN A 1 184 ? -2.010 -12.762 22.456 1.00 54.59 184 ASN A O 1
ATOM 1472 N N . GLY A 1 185 ? -3.842 -13.636 23.425 1.00 63.09 185 GLY A N 1
ATOM 1473 C CA . GLY A 1 185 ? -3.153 -14.044 24.652 1.00 63.09 185 GLY A CA 1
ATOM 1474 C C . GLY A 1 185 ? -2.701 -12.832 25.469 1.00 63.09 185 GLY A C 1
ATOM 1475 O O . GLY A 1 185 ? -3.515 -11.973 25.786 1.00 63.09 185 GLY A O 1
ATOM 1476 N N . GLU A 1 186 ? -1.409 -12.753 25.792 1.00 50.34 186 GLU A N 1
ATOM 1477 C CA . GLU A 1 186 ? -0.813 -11.619 26.524 1.00 50.34 186 GLU A CA 1
ATOM 1478 C C . GLU A 1 186 ? -0.472 -10.419 25.618 1.00 50.34 186 GLU A C 1
ATOM 1480 O O . GLU A 1 186 ? -0.091 -9.355 26.106 1.00 50.34 186 GLU A O 1
ATOM 1485 N N . THR A 1 187 ? -0.611 -10.569 24.295 1.00 48.47 187 THR A N 1
ATOM 1486 C CA . THR A 1 187 ? -0.286 -9.524 23.313 1.00 48.47 187 THR A CA 1
ATOM 1487 C C . THR A 1 187 ? -1.548 -8.881 22.743 1.00 48.47 187 THR A C 1
ATOM 1489 O O . THR A 1 187 ? -2.517 -9.563 22.416 1.00 48.47 187 THR A O 1
ATOM 1492 N N . GLY A 1 188 ? -1.553 -7.553 22.613 1.00 56.22 188 GLY A N 1
ATOM 1493 C CA . GLY A 1 188 ? -2.624 -6.807 21.952 1.00 56.22 188 GLY A CA 1
ATOM 1494 C C . GLY A 1 188 ? -2.177 -6.314 20.579 1.00 56.22 188 GLY A C 1
ATOM 1495 O O . GLY A 1 188 ? -1.151 -5.648 20.477 1.00 56.22 188 GLY A O 1
ATOM 1496 N N . VAL A 1 189 ? -2.957 -6.594 19.536 1.00 62.19 189 VAL A N 1
ATOM 1497 C CA . VAL A 1 189 ? -2.765 -6.039 18.187 1.00 62.19 189 VAL A CA 1
ATOM 1498 C C . VAL A 1 189 ? -3.816 -4.961 17.952 1.00 62.19 189 VAL A C 1
ATOM 1500 O O . VAL A 1 189 ? -4.997 -5.176 18.223 1.00 62.19 189 VAL A O 1
ATOM 1503 N N . VAL A 1 190 ? -3.415 -3.801 17.436 1.00 62.94 190 VAL A N 1
ATOM 1504 C CA . VAL A 1 190 ? -4.358 -2.746 17.049 1.00 62.94 190 VAL A CA 1
ATOM 1505 C C . VAL A 1 190 ? -4.681 -2.885 15.567 1.00 62.94 190 VAL A C 1
ATOM 1507 O O . VAL A 1 190 ? -3.796 -2.949 14.721 1.00 62.94 190 VAL A O 1
ATOM 1510 N N . ARG A 1 191 ? -5.968 -2.934 15.234 1.00 67.94 191 ARG A N 1
ATOM 1511 C CA . ARG A 1 191 ? -6.456 -2.863 13.854 1.00 67.94 191 ARG A CA 1
ATOM 1512 C C . ARG A 1 191 ? -7.237 -1.582 13.650 1.00 67.94 191 ARG A C 1
ATOM 1514 O O . ARG A 1 191 ? -7.798 -1.049 14.600 1.00 67.94 191 ARG A O 1
ATOM 1521 N N . LEU A 1 192 ? -7.313 -1.106 12.416 1.00 69.50 192 LEU A N 1
ATOM 1522 C CA . LEU A 1 192 ? -8.255 -0.049 12.073 1.00 69.50 192 LEU A CA 1
ATOM 1523 C C . LEU A 1 192 ? -9.558 -0.683 11.619 1.00 69.50 192 LEU A C 1
ATOM 1525 O O . LEU A 1 192 ? -9.553 -1.589 10.791 1.00 69.50 192 LEU A O 1
ATOM 1529 N N . THR A 1 193 ? -10.664 -0.196 12.162 1.00 71.56 193 THR A N 1
ATOM 1530 C CA . THR A 1 193 ? -12.000 -0.522 11.673 1.00 71.56 193 THR A CA 1
ATOM 1531 C C . THR A 1 193 ? -12.747 0.761 11.369 1.00 71.56 193 THR A C 1
ATOM 1533 O O . THR A 1 193 ? -12.503 1.793 11.988 1.00 71.56 193 THR A O 1
ATOM 1536 N N . ILE A 1 194 ? -13.672 0.691 10.421 1.00 71.69 194 ILE A N 1
ATOM 1537 C CA . ILE A 1 194 ? -14.580 1.793 10.122 1.00 71.69 194 ILE A CA 1
ATOM 1538 C C . ILE A 1 194 ? -15.658 1.819 11.216 1.00 71.69 194 ILE A C 1
ATOM 1540 O O . ILE A 1 194 ? -16.245 0.777 11.529 1.00 71.69 194 ILE A O 1
ATOM 1544 N N . SER A 1 195 ? -15.889 2.982 11.825 1.00 66.88 195 SER A N 1
ATOM 1545 C CA . SER A 1 195 ? -17.037 3.214 12.702 1.00 66.88 195 SER A CA 1
ATOM 1546 C C . SER A 1 195 ? -18.301 3.193 11.850 1.00 66.88 195 SER A C 1
ATOM 1548 O O . SER A 1 195 ? -18.378 3.908 10.853 1.00 66.88 195 SER A O 1
ATOM 1550 N N . LYS A 1 196 ? -19.269 2.360 12.233 1.00 57.84 196 LYS A N 1
ATOM 1551 C CA . LYS A 1 196 ? -20.625 2.428 11.676 1.00 57.84 196 LYS A CA 1
ATOM 1552 C C . LYS A 1 196 ? -21.357 3.668 12.175 1.00 57.84 196 LYS A C 1
ATOM 1554 O O . LYS A 1 196 ? -21.003 4.139 13.282 1.00 57.84 196 LYS A O 1
#

Foldseek 3Di:
DDWAAQADWQAWTWDWDWDDDPPDIWTDATDPPRTDRADPDHDPPDDDSQVPFLDFDDDVNDTQKGKTFPQSVVDDPVLRVVVRVLVVPFDWDQAPQPCVVLLQFLVQLLSQVNDHQWMWMQHNVQGIWTAGDDSQWAWTAGSPHRIITIDDDVNVVRRVVSSVVCVVVVSGGRGQWTWDWDDDDPDTHTYIDGHD

Organism: NCBI:txid1179467